Protein AF-A0A7S4MAX5-F1 (afdb_monomer)

Foldseek 3Di:
DDDDDPDPDDDDDDDPVNLVVQLVVLVVQLVCCQPPNPNVRFHDCVPRVQNQQPPGDPVPFAEAEAEQDAFEFPDDPQFAFDACADPPDPDRGHFAEPAEAAQAEDEAAEYAYEKFKAFDQAPDFQDGFAWLVQFGLGFCDAGPPPRHTAFWNHPPDLQQTWGPDGSVNVNRLVRVVCVVVVVDDPSTVSGRDDPLNNCRNVVRGGNVVSLCVRPVPFLRIAMQADRNGGHAQAYEHAHNGRYEQYEAEAYEYYNAEHAYAAIDCSRPPPLPPTGHYHPNHPDRGHNHLEYEHHAYHNYEQYEHENYEYEAYERAHQYAFYHYHYDDNYDNHDYYNYYYYNTDYHHDDPD

pLDDT: mean 89.1, std 14.07, range [33.91, 98.81]

Organism: NCBI:txid265563

Radius of gyration: 22.68 Å; Cα contacts (8 Å, |Δi|>4): 874; chains: 1; bounding box: 72×44×64 Å

Structure (mmCIF, N/CA/C/O backbone):
data_AF-A0A7S4MAX5-F1
#
_entry.id   AF-A0A7S4MAX5-F1
#
loop_
_atom_site.group_PDB
_atom_site.id
_atom_site.type_symbol
_atom_site.label_atom_id
_atom_site.label_alt_id
_atom_site.label_comp_id
_atom_site.label_asym_id
_atom_site.label_entity_id
_atom_site.label_seq_id
_atom_site.pdbx_PDB_ins_code
_atom_site.Cartn_x
_atom_site.Cartn_y
_atom_site.Cartn_z
_atom_site.occupancy
_atom_site.B_iso_or_equiv
_atom_site.auth_seq_id
_atom_site.auth_comp_id
_atom_site.auth_asym_id
_atom_site.auth_atom_id
_atom_site.pdbx_PDB_model_num
ATOM 1 N N . GLY A 1 1 ? -46.419 13.701 36.287 1.00 45.84 1 GLY A N 1
ATOM 2 C CA . GLY A 1 1 ? -45.573 13.932 35.100 1.00 45.84 1 GLY A CA 1
ATOM 3 C C . GLY A 1 1 ? -45.330 12.601 34.421 1.00 45.84 1 GLY A C 1
ATOM 4 O O . GLY A 1 1 ? -45.330 11.605 35.138 1.00 45.84 1 GLY A O 1
ATOM 5 N N . PRO A 1 2 ? -45.201 12.548 33.088 1.00 40.53 2 PRO A N 1
ATOM 6 C CA . PRO A 1 2 ? -44.886 11.300 32.403 1.00 40.53 2 PRO A CA 1
ATOM 7 C C . PRO A 1 2 ? -43.495 10.819 32.840 1.00 40.53 2 PRO A C 1
ATOM 9 O O . PRO A 1 2 ? -42.578 11.631 32.962 1.00 40.53 2 PRO A O 1
ATOM 12 N N . SER A 1 3 ? -43.364 9.520 33.124 1.00 35.72 3 SER A N 1
ATOM 13 C CA . SER A 1 3 ? -42.072 8.886 33.420 1.00 35.72 3 SER A CA 1
ATOM 14 C C . SER A 1 3 ? -41.089 9.118 32.267 1.00 35.72 3 SER A C 1
ATOM 16 O O . SER A 1 3 ? -41.500 9.017 31.107 1.00 35.72 3 SER A O 1
ATOM 18 N N . PRO A 1 4 ? -39.801 9.379 32.547 1.00 45.19 4 PRO A N 1
ATOM 19 C CA . PRO A 1 4 ? -38.781 9.391 31.513 1.00 45.19 4 PRO A CA 1
ATOM 20 C C . PRO A 1 4 ? -38.660 7.984 30.916 1.00 45.19 4 PRO A C 1
ATOM 22 O O . PRO A 1 4 ? -38.665 6.983 31.636 1.00 45.19 4 PRO A O 1
ATOM 25 N N . ALA A 1 5 ? -38.591 7.918 29.587 1.00 39.91 5 ALA A N 1
ATOM 26 C CA . ALA A 1 5 ? -38.297 6.689 28.869 1.00 39.91 5 ALA A CA 1
ATOM 27 C C . ALA A 1 5 ? -36.931 6.137 29.326 1.00 39.91 5 ALA A C 1
ATOM 29 O O . ALA A 1 5 ? -36.010 6.930 29.553 1.00 39.91 5 ALA A O 1
ATOM 30 N N . PRO A 1 6 ? -36.777 4.810 29.478 1.00 40.44 6 PRO A N 1
ATOM 31 C CA . PRO A 1 6 ? -35.494 4.226 29.833 1.00 40.44 6 PRO A CA 1
ATOM 32 C C . PRO A 1 6 ? -34.479 4.547 28.734 1.00 40.44 6 PRO A C 1
ATOM 34 O O . PRO A 1 6 ? -34.753 4.354 27.549 1.00 40.44 6 PRO A O 1
ATOM 37 N N . ALA A 1 7 ? -33.316 5.057 29.143 1.00 44.22 7 ALA A N 1
ATOM 38 C CA . ALA A 1 7 ? -32.161 5.199 28.271 1.00 44.22 7 ALA A CA 1
ATOM 39 C C . ALA A 1 7 ? -31.900 3.840 27.608 1.00 44.22 7 ALA A C 1
ATOM 41 O O . ALA A 1 7 ? -31.750 2.835 28.305 1.00 44.22 7 ALA A O 1
ATOM 42 N N . GLY A 1 8 ? -31.928 3.804 26.273 1.00 36.78 8 GLY A N 1
ATOM 43 C CA . GLY A 1 8 ? -31.668 2.590 25.509 1.00 36.78 8 GLY A CA 1
ATOM 44 C C . GLY A 1 8 ? -30.336 1.995 25.946 1.00 36.78 8 GLY A C 1
ATOM 45 O O . GLY A 1 8 ? -29.307 2.663 25.861 1.00 36.78 8 GLY A O 1
ATOM 46 N N . GLY A 1 9 ? -30.373 0.769 26.469 1.00 36.56 9 GLY A N 1
ATOM 47 C CA . GLY A 1 9 ? -29.168 0.025 26.801 1.00 36.56 9 GLY A CA 1
ATOM 48 C C . GLY A 1 9 ? -28.345 -0.136 25.531 1.00 36.56 9 GLY A C 1
ATOM 49 O O . GLY A 1 9 ? -28.847 -0.667 24.540 1.00 36.56 9 GLY A O 1
ATOM 50 N N . GLY A 1 10 ? -27.113 0.372 25.549 1.00 54.56 10 GLY A N 1
ATOM 51 C CA . GLY A 1 10 ? -26.156 0.103 24.483 1.00 54.56 10 GLY A CA 1
ATOM 52 C C . GLY A 1 10 ? -25.960 -1.407 24.292 1.00 54.56 10 GLY A C 1
ATOM 53 O O . GLY A 1 10 ? -26.329 -2.192 25.174 1.00 54.56 10 GLY A O 1
ATOM 54 N N . PRO A 1 11 ? -25.404 -1.833 23.147 1.00 63.47 11 PRO A N 1
ATOM 55 C CA . PRO A 1 11 ? -25.081 -3.237 22.924 1.00 63.47 11 PRO A CA 1
ATOM 56 C C . PRO A 1 11 ? -24.231 -3.782 24.080 1.00 63.47 11 PRO A C 1
ATOM 58 O O . PRO A 1 11 ? -23.411 -3.066 24.659 1.00 63.47 11 PRO A O 1
ATOM 61 N N . ALA A 1 12 ? -24.465 -5.046 24.441 1.00 73.25 12 ALA A N 1
ATOM 62 C CA . ALA A 1 12 ? -23.696 -5.704 25.488 1.00 73.25 12 ALA A CA 1
ATOM 63 C C . ALA A 1 12 ? -22.195 -5.711 25.126 1.00 73.25 12 ALA A C 1
ATOM 65 O O . ALA A 1 12 ? -21.865 -5.855 23.946 1.00 73.25 12 ALA A O 1
ATOM 66 N N . PRO A 1 13 ? -21.283 -5.568 26.108 1.00 82.38 13 PRO A N 1
ATOM 67 C CA . PRO A 1 13 ? -19.849 -5.665 25.852 1.00 82.38 13 PRO A CA 1
ATOM 68 C C . PRO A 1 13 ? -19.488 -7.023 25.237 1.00 82.38 13 PRO A C 1
ATOM 70 O O . PRO A 1 13 ? -19.951 -8.053 25.725 1.00 82.38 13 PRO A O 1
ATOM 73 N N . LEU A 1 14 ? -18.638 -7.022 24.206 1.00 89.25 14 LEU A N 1
ATOM 74 C CA . LEU A 1 14 ? -18.131 -8.248 23.583 1.00 89.25 14 LEU A CA 1
ATOM 75 C C . LEU A 1 14 ? -17.134 -8.955 24.508 1.00 89.25 14 LEU A C 1
ATOM 77 O O . LEU A 1 14 ? -16.245 -8.324 25.090 1.00 89.25 14 LEU A O 1
ATOM 81 N N . THR A 1 15 ? -17.248 -10.274 24.615 1.00 93.62 15 THR A N 1
ATOM 82 C CA . THR A 1 15 ? -16.251 -11.125 25.268 1.00 93.62 15 THR A CA 1
ATOM 83 C C . THR A 1 15 ? -15.132 -11.508 24.291 1.00 93.62 15 THR A C 1
ATOM 85 O O . THR A 1 15 ? -15.315 -11.438 23.074 1.00 93.62 15 THR A O 1
ATOM 88 N N . PRO A 1 16 ? -13.965 -11.972 24.781 1.00 94.44 16 PRO A N 1
ATOM 89 C CA . PRO A 1 16 ? -12.924 -12.516 23.908 1.00 94.44 16 PRO A CA 1
ATOM 90 C C . PRO A 1 16 ? -13.404 -13.672 23.017 1.00 94.44 16 PRO A C 1
ATOM 92 O O . PRO A 1 16 ? -12.927 -13.805 21.894 1.00 94.44 16 PRO A O 1
ATOM 95 N N . ALA A 1 17 ? -14.344 -14.489 23.510 1.00 96.19 17 ALA A N 1
ATOM 96 C CA . ALA A 1 17 ? -14.942 -15.574 22.737 1.00 96.19 17 ALA A CA 1
ATOM 97 C C . ALA A 1 17 ? -15.797 -15.025 21.587 1.00 96.19 17 ALA A C 1
ATOM 99 O O . ALA A 1 17 ? -15.602 -15.448 20.455 1.00 96.19 17 ALA A O 1
ATOM 100 N N . ASP A 1 18 ? -16.634 -14.013 21.849 1.00 95.62 18 ASP A N 1
ATOM 101 C CA . ASP A 1 18 ? -17.456 -13.380 20.808 1.00 95.62 18 ASP A CA 1
ATOM 102 C C . ASP A 1 18 ? -16.588 -12.813 19.673 1.00 95.62 18 ASP A C 1
ATOM 104 O O . ASP A 1 18 ? -16.884 -13.009 18.497 1.00 95.62 18 ASP A O 1
ATOM 108 N N . VAL A 1 19 ? -15.479 -12.146 20.021 1.00 96.25 19 VAL A N 1
ATOM 109 C CA . VAL A 1 19 ? -14.540 -11.575 19.039 1.00 96.25 19 VAL A CA 1
ATOM 110 C C . VAL A 1 19 ? -13.855 -12.664 18.208 1.00 96.25 19 VAL A C 1
ATOM 112 O O . VAL A 1 19 ? -13.714 -12.514 16.993 1.00 96.25 19 VAL A O 1
ATOM 115 N N . LEU A 1 20 ? -13.413 -13.751 18.848 1.00 95.81 20 LEU A N 1
ATOM 116 C CA . LEU A 1 20 ? -12.757 -14.863 18.160 1.00 95.81 20 LEU A CA 1
ATOM 117 C C . LEU A 1 20 ? -13.722 -15.603 17.232 1.00 95.81 20 LEU A C 1
ATOM 119 O O . LEU A 1 20 ? -13.351 -15.907 16.095 1.00 95.81 20 LEU A O 1
ATOM 123 N N . ASP A 1 21 ? -14.929 -15.890 17.709 1.00 96.88 21 ASP A N 1
ATOM 124 C CA . ASP A 1 21 ? -15.948 -16.614 16.956 1.00 96.88 21 ASP A CA 1
ATOM 125 C C . ASP A 1 21 ? -16.387 -15.797 15.737 1.00 96.88 21 ASP A C 1
ATOM 127 O O . ASP A 1 21 ? -16.382 -16.321 14.622 1.00 96.88 21 ASP A O 1
ATOM 131 N N . GLU A 1 22 ? -16.652 -14.497 15.910 1.00 95.62 22 GLU A N 1
ATOM 132 C CA . GLU A 1 22 ? -17.064 -13.629 14.804 1.00 95.62 22 GLU A CA 1
ATOM 133 C C . GLU A 1 22 ? -15.958 -13.472 13.748 1.00 95.62 22 GLU A C 1
ATOM 135 O O . GLU A 1 22 ? -16.234 -13.544 12.549 1.00 95.62 22 GLU A O 1
ATOM 140 N N . LEU A 1 23 ? -14.692 -13.305 14.155 1.00 95.69 23 LEU A N 1
ATOM 141 C CA . LEU A 1 23 ? -13.575 -13.245 13.206 1.00 95.69 23 LEU A CA 1
ATOM 142 C C . LEU A 1 23 ? -13.372 -14.584 12.480 1.00 95.69 23 LEU A C 1
ATOM 144 O O . LEU A 1 23 ? -13.123 -14.602 11.273 1.00 95.69 23 LEU A O 1
ATOM 148 N N . SER A 1 24 ? -13.472 -15.702 13.200 1.00 96.62 24 SER A N 1
ATOM 149 C CA . SER A 1 24 ? -13.289 -17.041 12.629 1.00 96.62 24 SER A CA 1
ATOM 150 C C . SER A 1 24 ? -14.380 -17.373 11.616 1.00 96.62 24 SER A C 1
ATOM 152 O O . SER A 1 24 ? -14.081 -17.910 10.548 1.00 96.62 24 SER A O 1
ATOM 154 N N . GLU A 1 25 ? -15.631 -17.025 11.923 1.00 96.50 25 GLU A N 1
ATOM 155 C CA . GLU A 1 25 ? -16.758 -17.154 11.001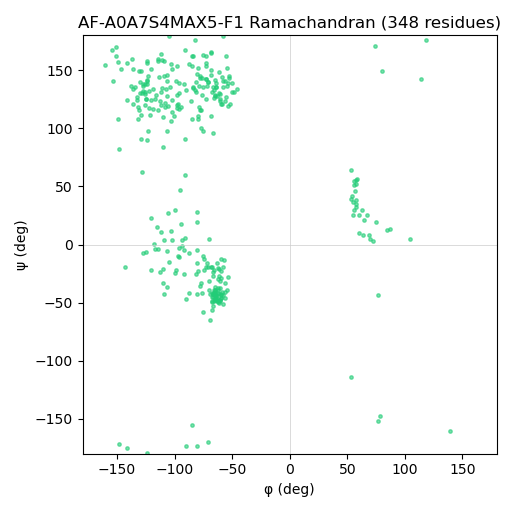 1.00 96.50 25 GLU A CA 1
ATOM 156 C C . GLU A 1 25 ? -16.536 -16.299 9.749 1.00 96.50 25 GLU A C 1
ATOM 158 O O . GLU A 1 25 ? -16.565 -16.831 8.642 1.00 96.50 25 GLU A O 1
ATOM 163 N N . LEU A 1 26 ? -16.186 -15.019 9.913 1.00 95.25 26 LEU A N 1
ATOM 164 C CA . LEU A 1 26 ? -15.934 -14.095 8.803 1.00 95.25 26 LEU A CA 1
ATOM 165 C C . LEU A 1 26 ? -14.858 -14.611 7.830 1.00 95.25 26 LEU A C 1
ATOM 167 O O . LEU A 1 26 ? -15.034 -14.561 6.610 1.00 95.25 26 LEU A O 1
ATOM 171 N N . LEU A 1 27 ? -13.738 -15.105 8.366 1.00 95.75 27 LEU A N 1
ATOM 172 C CA . LEU A 1 27 ? -12.635 -15.649 7.570 1.00 95.75 27 LEU A CA 1
ATOM 173 C C . LEU A 1 27 ? -13.029 -16.948 6.865 1.00 95.75 27 LEU A C 1
ATOM 175 O O . LEU A 1 27 ? -12.678 -17.147 5.700 1.00 95.75 27 LEU A O 1
ATOM 179 N N . ARG A 1 28 ? -13.757 -17.830 7.556 1.00 96.81 28 ARG A N 1
ATOM 180 C CA . ARG A 1 28 ? -14.242 -19.089 6.985 1.00 96.81 28 ARG A CA 1
ATOM 181 C C . ARG A 1 28 ? -15.225 -18.831 5.849 1.00 96.81 28 ARG A C 1
ATOM 183 O O . ARG A 1 28 ? -15.108 -19.471 4.810 1.00 96.81 28 ARG A O 1
ATOM 190 N N . ASP A 1 29 ? -16.159 -17.911 6.033 1.00 96.19 29 ASP A N 1
ATOM 191 C CA . ASP A 1 29 ? -17.188 -17.585 5.049 1.00 96.19 29 ASP A CA 1
ATOM 192 C C . ASP A 1 29 ? -16.560 -17.010 3.768 1.00 96.19 29 ASP A C 1
ATOM 194 O O . ASP A 1 29 ? -16.836 -17.493 2.668 1.00 96.19 29 ASP A O 1
ATOM 198 N N . ALA A 1 30 ? -15.611 -16.073 3.907 1.00 95.06 30 ALA A N 1
ATOM 199 C CA . ALA A 1 30 ? -14.828 -15.571 2.776 1.00 95.06 30 ALA A CA 1
ATOM 200 C C . ALA A 1 30 ? -14.042 -16.693 2.073 1.00 95.06 30 ALA A C 1
ATOM 202 O O . ALA A 1 30 ? -14.051 -16.788 0.846 1.00 95.06 30 ALA A O 1
ATOM 203 N N . TYR A 1 31 ? -13.373 -17.559 2.842 1.00 95.38 31 TYR A N 1
ATOM 204 C CA . TYR A 1 31 ? -12.592 -18.679 2.312 1.00 95.38 31 TYR A CA 1
ATOM 205 C C . TYR A 1 31 ? -13.454 -19.662 1.513 1.00 95.38 31 TYR A C 1
ATOM 207 O O . TYR A 1 31 ? -13.081 -20.051 0.404 1.00 95.38 31 TYR A O 1
ATOM 215 N N . VAL A 1 32 ? -14.599 -20.062 2.072 1.00 95.56 32 VAL A N 1
ATOM 216 C CA . VAL A 1 32 ? -15.510 -21.022 1.444 1.00 95.56 32 VAL A CA 1
ATOM 217 C C . V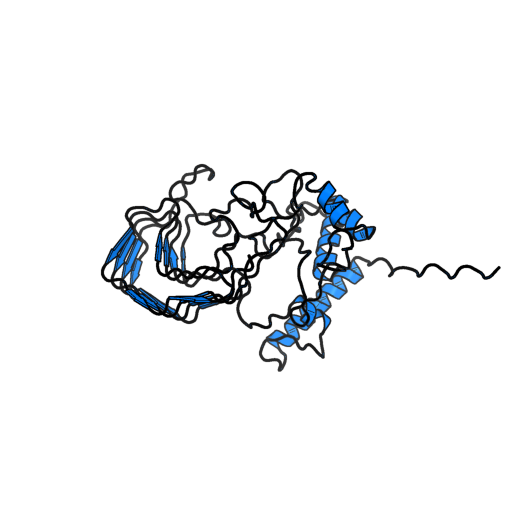AL A 1 32 ? -16.048 -20.459 0.139 1.00 95.56 32 VAL A C 1
ATOM 219 O O . VAL A 1 32 ? -15.998 -21.167 -0.862 1.00 95.56 32 VAL A O 1
ATOM 222 N N . ASP A 1 33 ? -16.488 -19.203 0.109 1.00 95.75 33 ASP A N 1
ATOM 223 C CA . ASP A 1 33 ? -16.997 -18.617 -1.130 1.00 95.75 33 ASP A CA 1
ATOM 224 C C . ASP A 1 33 ? -15.903 -18.509 -2.194 1.00 95.75 33 ASP A C 1
ATOM 226 O O . ASP A 1 33 ? -16.098 -18.959 -3.320 1.00 95.75 33 ASP A O 1
ATOM 230 N N . ILE A 1 34 ? -14.727 -17.985 -1.837 1.00 93.50 34 ILE A N 1
ATOM 231 C CA . ILE A 1 34 ? -13.649 -17.742 -2.803 1.00 93.50 34 ILE A CA 1
ATOM 232 C C . ILE A 1 34 ? -13.095 -19.053 -3.384 1.00 93.50 34 ILE A C 1
ATOM 234 O O . ILE A 1 34 ? -12.831 -19.120 -4.585 1.00 93.50 34 ILE A O 1
ATOM 238 N N . LEU A 1 35 ? -12.879 -20.089 -2.565 1.00 93.06 35 LEU A N 1
ATOM 239 C CA . LEU A 1 35 ? -12.196 -21.315 -3.011 1.00 93.06 35 LEU A CA 1
ATOM 240 C C . LEU A 1 35 ? -13.123 -22.482 -3.348 1.00 93.06 35 LEU A C 1
ATOM 242 O O . LEU A 1 35 ? -12.720 -23.385 -4.085 1.00 93.06 35 LEU A O 1
ATOM 246 N N . HIS A 1 36 ? -14.323 -22.510 -2.777 1.00 88.19 36 HIS A N 1
ATOM 247 C CA . HIS A 1 36 ? -15.235 -23.651 -2.873 1.00 88.19 36 HIS A CA 1
ATOM 248 C C . HIS A 1 36 ? -16.639 -23.270 -3.349 1.00 88.19 36 HIS A C 1
ATOM 250 O O . HIS A 1 36 ? -17.447 -24.164 -3.599 1.00 88.19 36 HIS A O 1
ATOM 256 N N . GLY A 1 37 ? -16.937 -21.977 -3.473 1.00 80.56 37 GLY A N 1
ATOM 257 C CA . GLY A 1 37 ? -18.216 -21.481 -3.950 1.00 80.56 37 GLY A CA 1
ATOM 258 C C . GLY A 1 37 ? -18.309 -21.430 -5.473 1.00 80.56 37 GLY A C 1
ATOM 259 O O . GLY A 1 37 ? -17.313 -21.388 -6.194 1.00 80.56 37 GLY A O 1
ATOM 260 N N . ASP A 1 38 ? -19.544 -21.338 -5.964 1.00 83.62 38 ASP A N 1
ATOM 261 C CA . ASP A 1 38 ? -19.861 -21.101 -7.381 1.00 83.62 38 ASP A CA 1
ATOM 262 C C . ASP A 1 38 ? -19.755 -19.608 -7.768 1.00 83.62 38 ASP A C 1
ATOM 264 O O . ASP A 1 38 ? -20.335 -19.148 -8.751 1.00 83.62 38 ASP A O 1
ATOM 268 N N . THR A 1 39 ? -19.038 -18.815 -6.973 1.00 87.31 39 THR A N 1
ATOM 269 C CA . THR A 1 39 ? -18.925 -17.353 -7.090 1.00 87.31 39 THR A CA 1
ATOM 270 C C . THR A 1 39 ? -17.759 -16.911 -7.973 1.00 87.31 39 THR A C 1
ATOM 272 O O . THR A 1 39 ? -17.490 -15.717 -8.063 1.00 87.31 39 THR A O 1
ATOM 275 N N . ASN A 1 40 ? -17.053 -17.842 -8.628 1.00 88.06 40 ASN A N 1
ATOM 276 C CA . ASN A 1 40 ? -15.878 -17.568 -9.466 1.00 88.06 40 ASN A CA 1
ATOM 277 C C . ASN A 1 40 ? -14.770 -16.777 -8.741 1.00 88.06 40 ASN A C 1
ATOM 279 O O . ASN A 1 40 ? -14.172 -15.872 -9.322 1.00 88.06 40 ASN A O 1
ATOM 283 N N . GLY A 1 41 ? -14.489 -17.115 -7.480 1.00 90.88 41 GLY A N 1
ATOM 284 C CA . GLY A 1 41 ? -13.419 -16.471 -6.710 1.00 90.88 41 GLY A CA 1
ATOM 285 C C . GLY A 1 41 ? -13.832 -15.195 -5.973 1.00 90.88 41 GLY A C 1
ATOM 286 O O . GLY A 1 41 ? -12.962 -14.470 -5.498 1.00 90.88 41 GLY A O 1
ATOM 287 N N . TYR A 1 42 ? -15.133 -14.921 -5.861 1.00 94.31 42 TYR A N 1
ATOM 288 C CA . TYR A 1 42 ? -15.676 -13.786 -5.110 1.00 94.31 42 TYR A CA 1
ATOM 289 C C . TYR A 1 42 ? -16.440 -14.244 -3.861 1.00 94.31 42 TYR A C 1
ATOM 291 O O . TYR A 1 42 ? -16.807 -15.404 -3.729 1.00 94.31 42 TYR A O 1
ATOM 299 N N . ILE A 1 43 ? -16.699 -13.325 -2.936 1.00 95.12 43 ILE A N 1
ATOM 300 C CA . ILE A 1 43 ? -17.558 -13.580 -1.769 1.00 95.12 43 ILE A CA 1
ATOM 301 C C . ILE A 1 43 ? -19.028 -13.428 -2.191 1.00 95.12 43 ILE A C 1
ATOM 303 O O . ILE A 1 43 ? -19.336 -12.523 -2.968 1.00 95.12 43 ILE A O 1
ATOM 307 N N . ASP A 1 44 ? -19.928 -14.287 -1.710 1.00 94.56 44 ASP A N 1
ATOM 308 C CA . ASP A 1 44 ? -21.366 -14.228 -2.000 1.00 94.56 44 ASP A CA 1
ATOM 309 C C . ASP A 1 44 ? -22.032 -13.153 -1.112 1.00 94.56 44 ASP A C 1
ATOM 311 O O . ASP A 1 44 ? -22.163 -13.351 0.101 1.00 94.56 44 ASP A O 1
ATOM 315 N N . PRO A 1 45 ? -22.497 -12.017 -1.674 1.00 93.38 45 PRO A N 1
ATOM 316 C CA . PRO A 1 45 ? -23.088 -10.936 -0.881 1.00 93.38 45 PRO A CA 1
ATOM 317 C C . PRO A 1 45 ? -24.422 -11.320 -0.234 1.00 93.38 45 PRO A C 1
ATOM 319 O O . PRO A 1 45 ? -24.855 -10.664 0.711 1.00 93.38 45 PRO A O 1
ATOM 322 N N . THR A 1 46 ? -25.097 -12.358 -0.738 1.00 94.00 46 THR A N 1
ATOM 323 C CA . THR A 1 46 ? -26.396 -12.799 -0.215 1.00 94.00 46 THR A CA 1
ATOM 324 C C . THR A 1 46 ? -26.213 -13.789 0.927 1.00 94.00 46 THR A C 1
ATOM 326 O O . THR A 1 46 ? -26.924 -13.704 1.927 1.00 94.00 46 THR A O 1
ATOM 329 N N . LYS A 1 47 ? -25.268 -14.727 0.791 1.00 95.38 47 LYS A N 1
ATOM 330 C CA . LYS A 1 47 ? -25.001 -15.738 1.827 1.00 95.38 47 LYS A CA 1
ATOM 331 C C . LYS A 1 47 ? -24.140 -15.196 2.958 1.00 95.38 47 LYS A C 1
ATOM 333 O O . LYS A 1 47 ? -24.456 -15.449 4.117 1.00 95.38 47 LYS A O 1
ATOM 338 N N . HIS A 1 48 ? -23.101 -14.427 2.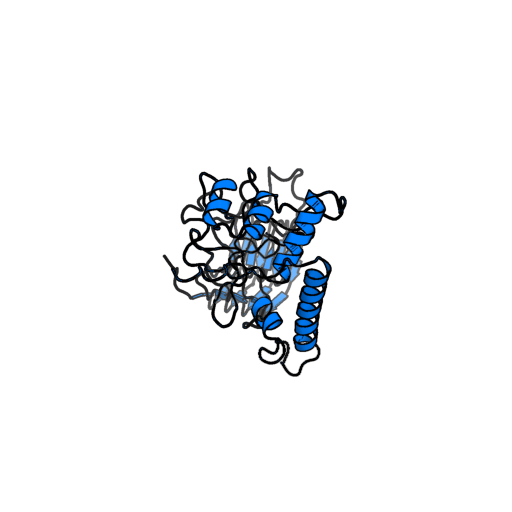636 1.00 95.00 48 HIS A N 1
ATOM 339 C CA . HIS A 1 48 ? -22.122 -13.945 3.610 1.00 95.00 48 HIS A CA 1
ATOM 340 C C . HIS A 1 48 ? -21.928 -12.418 3.522 1.00 95.00 48 HIS A C 1
ATOM 342 O O . HIS A 1 48 ? -20.819 -11.933 3.277 1.00 95.00 48 HIS A O 1
ATOM 348 N N . PRO A 1 49 ? -22.983 -11.613 3.776 1.00 92.31 49 PRO A N 1
ATOM 349 C CA . PRO A 1 49 ? -22.940 -10.154 3.622 1.00 92.31 49 PRO A CA 1
ATOM 350 C C . PRO A 1 49 ? -21.892 -9.469 4.513 1.00 92.31 49 PRO A C 1
ATOM 352 O O . PRO A 1 49 ? -21.319 -8.454 4.124 1.00 92.31 49 PRO A O 1
ATOM 355 N N . LYS A 1 50 ? -21.604 -10.020 5.702 1.00 91.12 50 LYS A N 1
ATOM 356 C CA . LYS A 1 50 ? -20.562 -9.486 6.596 1.00 91.12 50 LYS A CA 1
ATOM 357 C C . LYS A 1 50 ? -19.162 -9.660 6.004 1.00 91.12 50 LYS A C 1
ATOM 359 O O . LYS A 1 50 ? -18.404 -8.696 5.954 1.00 91.12 50 LYS A O 1
ATOM 364 N N . ALA A 1 51 ? -18.833 -10.873 5.550 1.00 93.81 51 ALA A N 1
ATOM 365 C CA . ALA A 1 51 ? -17.548 -11.171 4.918 1.00 93.81 51 ALA A CA 1
ATOM 366 C C . ALA A 1 51 ? -17.381 -10.357 3.634 1.00 93.81 51 ALA A C 1
ATOM 368 O O . ALA A 1 51 ? -16.327 -9.765 3.406 1.00 93.81 51 ALA A O 1
ATOM 369 N N . TYR A 1 52 ? -18.458 -10.247 2.853 1.00 93.12 52 TYR A N 1
ATOM 370 C CA . TYR A 1 52 ? -18.501 -9.422 1.657 1.00 93.12 52 TYR A CA 1
ATOM 371 C C . TYR A 1 52 ? -18.186 -7.954 1.971 1.00 93.12 52 TYR A C 1
ATOM 373 O O . TYR A 1 52 ? -17.276 -7.382 1.381 1.00 93.12 52 TYR A O 1
ATOM 381 N N . GLY A 1 53 ? -18.858 -7.353 2.956 1.00 90.69 53 GLY A N 1
ATOM 382 C CA . GLY A 1 53 ? -18.661 -5.941 3.301 1.00 90.69 53 GLY A CA 1
ATOM 383 C C . GLY A 1 53 ? -17.253 -5.579 3.793 1.00 90.69 53 GLY A C 1
ATOM 384 O O . GLY A 1 53 ? -16.918 -4.400 3.818 1.00 90.69 53 GLY A O 1
ATOM 385 N N . ILE A 1 54 ? -16.432 -6.560 4.186 1.00 89.25 54 ILE A N 1
ATOM 386 C CA . ILE A 1 54 ? -15.084 -6.326 4.732 1.00 89.25 54 ILE A CA 1
ATOM 387 C C . ILE A 1 54 ? -13.985 -6.757 3.757 1.00 89.25 54 ILE A C 1
ATOM 389 O O . ILE A 1 54 ? -12.989 -6.052 3.625 1.00 89.25 54 ILE A O 1
ATOM 393 N N . TYR A 1 55 ? -14.143 -7.907 3.100 1.00 91.06 55 TYR A N 1
ATOM 394 C CA . TYR A 1 55 ? -13.083 -8.543 2.310 1.00 91.06 55 TYR A CA 1
ATOM 395 C C . TYR A 1 55 ? -13.378 -8.609 0.811 1.00 91.06 55 TYR A C 1
ATOM 397 O O . TYR A 1 55 ? -12.538 -9.098 0.053 1.00 91.06 55 TYR A O 1
ATOM 405 N N . HIS A 1 56 ? -14.556 -8.174 0.354 1.00 92.19 56 HIS A N 1
ATOM 406 C CA . HIS A 1 56 ? -14.862 -8.244 -1.067 1.00 92.19 56 HIS A CA 1
ATOM 407 C C . HIS A 1 56 ? -13.951 -7.309 -1.864 1.00 92.19 56 HIS A C 1
ATOM 409 O O . HIS A 1 56 ? -13.887 -6.105 -1.629 1.00 92.19 56 HIS A O 1
ATOM 415 N N . ASN A 1 57 ? -13.281 -7.880 -2.858 1.00 90.81 57 ASN A N 1
ATOM 416 C CA . ASN A 1 57 ? -12.468 -7.147 -3.807 1.00 90.81 57 ASN A CA 1
ATOM 417 C C . ASN A 1 57 ? -13.199 -7.098 -5.158 1.00 90.81 57 ASN A C 1
ATOM 419 O O . ASN A 1 57 ? -13.090 -8.050 -5.938 1.00 90.81 57 ASN A O 1
ATOM 423 N N . PRO A 1 58 ? -13.914 -6.001 -5.473 1.00 88.69 58 PRO A N 1
ATOM 424 C CA . PRO A 1 58 ? -14.730 -5.916 -6.685 1.00 88.69 58 PRO A CA 1
ATOM 425 C C . PRO A 1 58 ? -13.892 -5.937 -7.967 1.00 88.69 58 PRO A C 1
ATOM 427 O O . PRO A 1 58 ? -14.386 -6.285 -9.037 1.00 88.69 58 PRO A O 1
ATOM 430 N N . SER A 1 59 ? -12.610 -5.584 -7.875 1.00 89.19 59 SER A N 1
ATOM 431 C CA . SER A 1 59 ? -11.725 -5.520 -9.033 1.00 89.19 59 SER A CA 1
ATOM 432 C C . SER A 1 59 ? -11.195 -6.884 -9.481 1.00 89.19 59 SER A C 1
ATOM 434 O O . SER A 1 59 ? -10.774 -7.029 -10.629 1.00 89.19 59 SER A O 1
ATOM 436 N N . GLY A 1 60 ? -11.174 -7.874 -8.580 1.00 89.25 60 GLY A N 1
ATOM 437 C CA . GLY A 1 60 ? -10.556 -9.181 -8.819 1.00 89.25 60 GLY A CA 1
ATOM 438 C C . GLY A 1 60 ? -9.038 -9.147 -9.056 1.00 89.25 60 GLY A C 1
ATOM 439 O O . GLY A 1 60 ? -8.464 -10.169 -9.429 1.00 89.25 60 GLY A O 1
ATOM 440 N N . VAL A 1 61 ? -8.370 -8.002 -8.866 1.00 91.25 61 VAL A N 1
ATOM 441 C CA . VAL A 1 61 ? -6.906 -7.867 -8.973 1.00 91.25 61 VAL A CA 1
ATOM 442 C C . VAL A 1 61 ? -6.287 -7.605 -7.606 1.00 91.25 61 VAL A C 1
ATOM 444 O O . VAL A 1 61 ? -6.968 -7.148 -6.696 1.00 91.25 61 VAL A O 1
ATOM 447 N N . GLY A 1 62 ? -4.992 -7.884 -7.446 1.00 88.56 62 GLY A N 1
ATOM 448 C CA . GLY A 1 62 ? -4.303 -7.676 -6.171 1.00 88.56 62 GLY A CA 1
ATOM 449 C C . GLY A 1 62 ? -4.444 -6.241 -5.648 1.00 88.56 62 GLY A C 1
ATOM 450 O O . GLY A 1 62 ? -4.309 -5.280 -6.411 1.00 88.56 62 GLY A O 1
ATOM 451 N N . GLU A 1 63 ? -4.705 -6.121 -4.346 1.00 86.62 63 GLU A N 1
ATOM 452 C CA . GLU A 1 63 ? -4.743 -4.855 -3.620 1.00 86.62 63 GLU A CA 1
ATOM 453 C C . GLU A 1 63 ? -3.380 -4.621 -2.953 1.00 86.62 63 GLU A C 1
ATOM 455 O O . GLU A 1 63 ? -2.928 -5.421 -2.133 1.00 86.62 63 GLU A O 1
ATOM 460 N N . GLY A 1 64 ? -2.691 -3.555 -3.363 1.00 88.62 64 GLY A N 1
ATOM 461 C CA . GLY A 1 64 ? -1.336 -3.224 -2.913 1.00 88.62 64 GLY A CA 1
ATOM 462 C C . GLY A 1 64 ? -0.295 -3.207 -4.034 1.00 88.62 64 GLY A C 1
ATOM 463 O O . GLY A 1 64 ? -0.584 -3.493 -5.195 1.00 88.62 64 GLY A O 1
ATOM 464 N N . ASN A 1 65 ? 0.933 -2.829 -3.678 1.00 93.19 65 ASN A N 1
ATOM 465 C CA . ASN A 1 65 ? 2.061 -2.763 -4.605 1.00 93.19 65 ASN A CA 1
ATOM 466 C C . ASN A 1 65 ? 2.224 -4.055 -5.424 1.00 93.19 65 ASN A C 1
ATOM 468 O O . ASN A 1 65 ? 2.306 -5.142 -4.854 1.00 93.19 65 ASN A O 1
ATOM 472 N N . ALA A 1 66 ? 2.375 -3.932 -6.744 1.00 96.00 66 ALA A N 1
ATOM 473 C CA . ALA A 1 66 ? 2.530 -5.086 -7.628 1.00 96.00 66 ALA A CA 1
ATOM 474 C C . ALA A 1 66 ? 3.747 -4.943 -8.538 1.00 96.00 66 ALA A C 1
ATOM 476 O O . ALA A 1 66 ? 3.924 -3.922 -9.209 1.00 96.00 66 ALA A O 1
ATOM 477 N N . TYR A 1 67 ? 4.575 -5.989 -8.583 1.00 97.06 67 TYR A N 1
ATOM 478 C CA . TYR A 1 67 ? 5.818 -5.996 -9.347 1.00 97.06 67 TYR A CA 1
ATOM 479 C C . TYR A 1 67 ? 5.906 -7.209 -10.270 1.00 97.06 67 TYR A C 1
ATOM 481 O O . TYR A 1 67 ? 5.593 -8.319 -9.851 1.00 97.06 67 TYR A O 1
ATOM 489 N N . GLY A 1 68 ? 6.377 -7.012 -11.505 1.00 97.62 68 GLY A N 1
ATOM 490 C CA . GLY A 1 68 ? 6.691 -8.131 -12.402 1.00 97.62 68 GLY A CA 1
ATOM 491 C C . GLY A 1 68 ? 7.994 -8.812 -11.984 1.00 97.62 68 GLY A C 1
ATOM 492 O O . GLY A 1 68 ? 8.018 -9.986 -11.632 1.00 97.62 68 GLY A O 1
ATOM 493 N N . PHE A 1 69 ? 9.075 -8.034 -11.950 1.00 97.50 69 PHE A N 1
ATOM 494 C CA . PHE A 1 69 ? 10.344 -8.404 -11.327 1.00 97.50 69 PHE A CA 1
ATOM 495 C C . PHE A 1 69 ? 10.753 -7.335 -10.321 1.00 97.50 69 PHE A C 1
ATOM 497 O O . PHE A 1 69 ? 10.788 -6.149 -10.655 1.00 97.50 69 PHE A O 1
ATOM 504 N N . ALA A 1 70 ? 11.113 -7.763 -9.113 1.00 95.62 70 ALA A N 1
ATOM 505 C CA . ALA A 1 70 ? 11.608 -6.891 -8.058 1.00 95.62 70 ALA A CA 1
ATOM 506 C C . ALA A 1 70 ? 13.030 -7.292 -7.658 1.00 95.62 70 ALA A C 1
ATOM 508 O O . ALA A 1 70 ? 13.259 -8.387 -7.149 1.00 95.62 70 ALA A O 1
ATOM 509 N N . LEU A 1 71 ? 13.976 -6.384 -7.882 1.00 95.12 71 LEU A N 1
ATOM 510 C CA . LEU A 1 71 ? 15.300 -6.404 -7.276 1.00 95.12 71 LEU A CA 1
ATOM 511 C C . LEU A 1 71 ? 15.358 -5.379 -6.145 1.00 95.12 71 LEU A C 1
ATOM 513 O O . LEU A 1 71 ? 14.607 -4.397 -6.123 1.00 95.12 71 LEU A O 1
ATOM 517 N N . ASN A 1 72 ? 16.259 -5.629 -5.204 1.00 91.19 72 ASN A N 1
ATOM 518 C CA . ASN A 1 72 ? 16.600 -4.700 -4.141 1.00 91.19 72 ASN A CA 1
ATOM 519 C C . ASN A 1 72 ? 18.057 -4.918 -3.702 1.00 91.19 72 ASN A C 1
ATOM 521 O O . ASN A 1 72 ? 18.687 -5.920 -4.059 1.00 91.19 72 ASN A O 1
ATOM 525 N N . HIS A 1 73 ? 18.579 -4.005 -2.889 1.00 87.81 73 HIS A N 1
ATOM 526 C CA . HIS A 1 73 ? 19.736 -4.295 -2.043 1.00 87.81 73 HIS A CA 1
ATOM 527 C C . HIS A 1 73 ? 19.346 -5.308 -0.944 1.00 87.81 73 HIS A C 1
ATOM 529 O O . HIS A 1 73 ? 18.158 -5.552 -0.707 1.00 87.81 73 HIS A O 1
ATOM 535 N N . ILE A 1 74 ? 20.335 -5.920 -0.284 1.00 84.06 74 ILE A N 1
ATOM 536 C CA . ILE A 1 74 ? 20.093 -6.781 0.886 1.00 84.06 74 ILE A CA 1
ATOM 537 C C . ILE A 1 74 ? 19.336 -5.973 1.943 1.00 84.06 74 ILE A C 1
ATOM 539 O O . ILE A 1 74 ? 19.821 -4.936 2.371 1.00 84.06 74 ILE A O 1
ATOM 543 N N . GLY A 1 75 ? 18.172 -6.462 2.368 1.00 82.69 75 GLY A N 1
ATOM 544 C CA . GLY A 1 75 ? 17.300 -5.761 3.305 1.00 82.69 75 GLY A CA 1
ATOM 545 C C . GLY A 1 75 ? 15.833 -5.893 2.914 1.00 82.69 75 GLY A C 1
ATOM 546 O O . GLY A 1 75 ? 15.445 -6.788 2.159 1.00 82.69 75 GLY A O 1
ATOM 547 N N . VAL A 1 76 ? 14.999 -4.995 3.436 1.00 80.44 76 VAL A N 1
ATOM 548 C CA . VAL A 1 76 ? 13.553 -4.998 3.185 1.00 80.44 76 VAL A CA 1
ATOM 549 C C . VAL A 1 76 ? 13.192 -4.129 1.977 1.00 80.44 76 VAL A C 1
ATOM 551 O O . VAL A 1 76 ? 13.695 -3.022 1.817 1.00 80.44 76 VAL A O 1
ATOM 554 N N . ALA A 1 77 ? 12.273 -4.604 1.133 1.00 83.50 77 ALA A N 1
ATOM 555 C CA . ALA A 1 77 ? 11.787 -3.877 -0.051 1.00 83.50 77 ALA A CA 1
ATOM 556 C C . ALA A 1 77 ? 10.499 -3.066 0.214 1.00 83.50 77 ALA A C 1
ATOM 558 O O . ALA A 1 77 ? 9.777 -2.704 -0.717 1.00 83.50 77 ALA A O 1
ATOM 559 N N . VAL A 1 78 ? 10.198 -2.814 1.491 1.00 84.38 78 VAL A N 1
ATOM 560 C CA . VAL A 1 78 ? 8.918 -2.252 1.948 1.00 84.38 78 VAL A CA 1
ATOM 561 C C . VAL A 1 78 ? 8.952 -0.746 2.205 1.00 84.38 78 VAL A C 1
ATOM 563 O O . VAL A 1 78 ? 7.914 -0.093 2.141 1.00 84.38 78 VAL A O 1
ATOM 566 N N . HIS A 1 79 ? 10.136 -0.177 2.445 1.00 88.06 79 HIS A N 1
ATOM 567 C CA . HIS A 1 79 ? 10.335 1.273 2.566 1.00 88.06 79 HIS A CA 1
ATOM 568 C C . HIS A 1 79 ? 10.183 1.966 1.209 1.00 88.06 79 HIS A C 1
ATOM 570 O O . HIS A 1 79 ? 9.755 1.342 0.245 1.00 88.06 79 HIS A O 1
ATOM 576 N N . GLY A 1 80 ? 10.531 3.246 1.106 1.00 88.19 80 GLY A N 1
ATOM 577 C CA . GLY A 1 80 ? 10.651 3.945 -0.166 1.00 88.19 80 GLY A CA 1
ATOM 578 C C . GLY A 1 80 ? 11.657 3.301 -1.123 1.00 88.19 80 GLY A C 1
ATOM 579 O O . GLY A 1 80 ? 12.298 2.287 -0.846 1.00 88.19 80 GLY A O 1
ATOM 580 N N . PHE A 1 81 ? 11.783 3.903 -2.295 1.00 91.38 81 PHE A N 1
ATOM 581 C CA . PHE A 1 81 ? 12.811 3.531 -3.248 1.00 91.38 81 PHE A CA 1
ATOM 582 C C . PHE A 1 81 ? 14.206 3.865 -2.694 1.00 91.38 81 PHE A C 1
ATOM 584 O O . PHE A 1 81 ? 14.411 4.970 -2.182 1.00 91.38 81 PHE A O 1
ATOM 591 N N . PRO A 1 82 ? 15.172 2.937 -2.786 1.00 90.12 82 PRO A N 1
ATOM 592 C CA . PRO A 1 82 ? 16.463 3.102 -2.137 1.00 90.12 82 PRO A CA 1
ATOM 593 C C . PRO A 1 82 ? 17.371 4.093 -2.857 1.00 90.12 82 PRO A C 1
ATOM 595 O O . PRO A 1 82 ? 17.216 4.387 -4.048 1.00 90.12 82 PRO A O 1
ATOM 598 N N . LYS A 1 83 ? 18.387 4.543 -2.126 1.00 87.88 83 LYS A N 1
ATOM 599 C CA . LYS A 1 83 ? 19.576 5.187 -2.681 1.00 87.88 83 LYS A CA 1
ATOM 600 C C . LYS A 1 83 ? 20.721 4.173 -2.794 1.00 87.88 83 LYS A C 1
ATOM 602 O O . LYS A 1 83 ? 20.776 3.198 -2.052 1.00 87.88 83 LYS A O 1
ATOM 607 N N . SER A 1 84 ? 21.646 4.396 -3.723 1.00 80.19 84 SER A N 1
ATOM 608 C CA . SER A 1 84 ? 22.884 3.628 -3.898 1.00 80.19 84 SER A CA 1
ATOM 609 C C . SER A 1 84 ? 23.830 3.817 -2.712 1.00 80.19 84 SER A C 1
ATOM 611 O O . SER A 1 84 ? 24.627 2.932 -2.399 1.00 80.19 84 SER A O 1
ATOM 613 N N . HIS A 1 85 ? 23.710 4.964 -2.042 1.00 72.56 85 HIS A N 1
ATOM 614 C CA . HIS A 1 85 ? 24.250 5.224 -0.718 1.00 72.56 85 HIS A CA 1
ATOM 615 C C . HIS A 1 85 ? 23.131 5.780 0.156 1.00 72.56 85 HIS A C 1
ATOM 617 O O . HIS A 1 85 ? 22.669 6.901 -0.068 1.00 72.56 85 HIS A O 1
ATOM 623 N N . ASP A 1 86 ? 22.699 4.996 1.137 1.00 63.84 86 ASP A N 1
ATOM 624 C CA . ASP A 1 86 ? 21.760 5.459 2.148 1.00 63.84 86 ASP A CA 1
ATOM 625 C C . ASP A 1 86 ? 22.533 5.757 3.444 1.00 63.84 86 ASP A C 1
ATOM 627 O O . ASP A 1 86 ? 23.140 4.842 3.996 1.00 63.84 86 ASP A O 1
ATOM 631 N N . PRO A 1 87 ? 22.617 7.024 3.891 1.00 53.75 87 PRO A N 1
ATOM 632 C CA . PRO A 1 87 ? 23.268 7.366 5.154 1.00 53.75 87 PRO A CA 1
ATOM 633 C C . PRO A 1 87 ? 22.460 6.927 6.386 1.00 53.75 87 PRO A C 1
ATOM 635 O O . PRO A 1 87 ? 23.027 6.903 7.476 1.00 53.75 87 PRO A O 1
ATOM 638 N N . ASP A 1 88 ? 21.173 6.596 6.219 1.00 56.53 88 ASP A N 1
ATOM 639 C CA . ASP A 1 88 ? 20.274 6.171 7.300 1.00 56.53 88 ASP A CA 1
ATOM 640 C C . ASP A 1 88 ? 20.222 4.637 7.469 1.00 56.53 88 ASP A C 1
ATOM 642 O O . ASP A 1 88 ? 19.529 4.132 8.358 1.00 56.53 88 ASP A O 1
ATOM 646 N N . ASP A 1 89 ? 20.951 3.899 6.625 1.00 60.03 89 ASP A N 1
ATOM 647 C CA . ASP A 1 89 ? 21.160 2.454 6.725 1.00 60.03 89 ASP A CA 1
ATOM 648 C C . ASP A 1 89 ? 22.493 2.203 7.456 1.00 60.03 89 ASP A C 1
ATOM 650 O O . ASP A 1 89 ? 23.518 2.815 7.147 1.00 60.03 89 ASP A O 1
ATOM 654 N N . ASP A 1 90 ? 22.491 1.342 8.477 1.00 52.53 90 ASP A N 1
ATOM 655 C CA . ASP A 1 90 ? 23.613 1.137 9.417 1.00 52.53 90 ASP A CA 1
ATOM 656 C C . ASP A 1 90 ? 24.846 0.439 8.797 1.00 52.53 90 ASP A C 1
ATOM 658 O O . ASP A 1 90 ? 25.861 0.195 9.459 1.00 52.53 90 ASP A O 1
ATOM 662 N N . GLY A 1 91 ? 24.796 0.204 7.488 1.00 57.56 91 GLY A N 1
ATOM 663 C CA . GLY A 1 91 ? 25.901 -0.152 6.619 1.00 57.56 91 GLY A CA 1
ATOM 664 C C . GLY A 1 91 ? 25.641 0.358 5.202 1.00 57.56 91 GLY A C 1
ATOM 665 O O . GLY A 1 91 ? 24.518 0.665 4.823 1.00 57.56 91 GLY A O 1
ATOM 666 N N . SER A 1 92 ? 26.687 0.442 4.372 1.00 58.78 92 SER A N 1
ATOM 667 C CA . SER A 1 92 ? 26.473 0.719 2.946 1.00 58.78 92 SER A CA 1
ATOM 668 C C . SER A 1 92 ? 25.592 -0.389 2.352 1.00 58.78 92 SER A C 1
ATOM 670 O O . SER A 1 92 ? 26.024 -1.548 2.404 1.00 58.78 92 SER A O 1
ATOM 672 N N . PRO A 1 93 ? 24.412 -0.074 1.781 1.00 72.56 93 PRO A N 1
ATOM 673 C CA . PRO A 1 93 ? 23.493 -1.092 1.293 1.00 72.56 93 PRO A CA 1
ATOM 674 C C . PRO A 1 93 ? 24.220 -1.995 0.299 1.00 72.56 93 PRO A C 1
ATOM 676 O O . PRO A 1 93 ? 24.869 -1.521 -0.638 1.00 72.56 93 PRO A O 1
ATOM 679 N N . VAL A 1 94 ? 24.171 -3.311 0.523 1.00 85.06 94 VAL A N 1
ATOM 680 C CA . VAL A 1 94 ? 24.835 -4.285 -0.352 1.00 85.06 94 VAL A CA 1
ATOM 681 C C . VAL A 1 94 ? 23.937 -4.494 -1.570 1.00 85.06 94 VAL A C 1
ATOM 683 O O . VAL A 1 94 ? 22.879 -5.112 -1.433 1.00 85.06 94 VAL A O 1
ATOM 686 N N . PRO A 1 95 ? 24.310 -3.985 -2.760 1.00 89.94 95 PRO A N 1
ATOM 687 C CA . PRO A 1 95 ? 23.418 -4.039 -3.904 1.00 89.94 95 PRO A CA 1
ATOM 688 C C . PRO A 1 95 ? 23.314 -5.465 -4.441 1.00 89.94 95 PRO A C 1
ATOM 690 O O . PRO A 1 95 ? 24.263 -6.246 -4.323 1.00 89.94 95 PRO A O 1
ATOM 693 N N . SER A 1 96 ? 22.218 -5.769 -5.133 1.00 92.00 96 SER A N 1
ATOM 694 C CA . SER A 1 96 ? 22.206 -6.887 -6.083 1.00 92.00 96 SER A CA 1
ATOM 695 C C . SER A 1 96 ? 23.251 -6.613 -7.172 1.00 92.00 96 SER A C 1
ATOM 697 O O . SER A 1 96 ? 23.286 -5.509 -7.712 1.00 92.00 96 SER A O 1
ATOM 699 N N . ARG A 1 97 ? 24.143 -7.560 -7.486 1.00 94.31 97 ARG A N 1
ATOM 700 C CA . ARG A 1 97 ? 25.259 -7.342 -8.432 1.00 94.31 97 ARG A CA 1
ATOM 701 C C . ARG A 1 97 ? 25.200 -8.290 -9.616 1.00 94.31 97 ARG A C 1
ATOM 703 O O . ARG A 1 97 ? 24.724 -9.411 -9.480 1.00 94.31 97 ARG A O 1
ATOM 710 N N . ASP A 1 98 ? 25.726 -7.828 -10.748 1.00 97.06 98 ASP A N 1
ATOM 711 C CA . ASP A 1 98 ? 25.975 -8.644 -11.942 1.00 97.06 98 ASP A CA 1
ATOM 712 C C . ASP A 1 98 ? 24.704 -9.331 -12.476 1.00 97.06 98 ASP A C 1
ATOM 714 O O . ASP A 1 98 ? 24.719 -10.476 -12.930 1.00 97.06 98 ASP A O 1
ATOM 718 N N . VAL A 1 99 ? 23.577 -8.616 -12.411 1.00 97.81 99 VAL A N 1
ATOM 719 C CA . VAL A 1 99 ? 22.265 -9.143 -12.797 1.00 97.81 99 VAL A CA 1
ATOM 720 C C . VAL A 1 99 ? 22.055 -9.013 -14.304 1.00 97.81 99 VAL A C 1
ATOM 722 O O . VAL A 1 99 ? 22.288 -7.954 -14.896 1.00 97.81 99 VAL A O 1
ATOM 725 N N . VAL A 1 100 ? 21.562 -10.082 -14.933 1.00 98.56 100 VAL A N 1
ATOM 726 C CA . VAL A 1 100 ? 21.304 -10.129 -16.376 1.00 98.56 100 VAL A CA 1
ATOM 727 C C . VAL A 1 100 ? 19.855 -10.515 -16.657 1.00 98.56 100 VAL A C 1
ATOM 729 O O . VAL A 1 100 ? 19.402 -11.584 -16.262 1.00 98.56 100 VAL A O 1
ATOM 732 N N . PHE A 1 101 ? 19.164 -9.675 -17.427 1.00 98.62 101 PHE A N 1
ATOM 733 C CA . PHE A 1 101 ? 17.907 -10.003 -18.095 1.00 98.62 101 PHE A CA 1
ATOM 734 C C . PHE A 1 101 ? 18.141 -10.022 -19.611 1.00 98.62 101 PHE A C 1
ATOM 736 O O . PHE A 1 101 ? 18.575 -9.028 -20.197 1.00 98.62 101 PHE A O 1
ATOM 743 N N . ASP A 1 102 ? 17.841 -11.138 -20.272 1.00 98.56 102 ASP A N 1
ATOM 744 C CA . ASP A 1 102 ? 17.911 -11.257 -21.732 1.00 98.56 102 ASP A CA 1
ATOM 745 C C . ASP A 1 102 ? 16.625 -11.896 -22.253 1.00 98.56 102 ASP A C 1
ATOM 747 O O . ASP A 1 102 ? 16.328 -13.038 -21.913 1.00 98.56 102 ASP A O 1
ATOM 751 N N . ARG A 1 103 ? 15.877 -11.166 -23.090 1.00 98.56 103 ARG A N 1
ATOM 752 C CA . ARG A 1 103 ? 14.587 -11.612 -23.650 1.00 98.56 103 ARG A CA 1
ATOM 753 C C . ARG A 1 103 ? 13.549 -11.958 -22.573 1.00 98.56 103 ARG A C 1
ATOM 755 O O . ARG A 1 103 ? 12.971 -13.039 -22.595 1.00 98.56 103 ARG A O 1
ATOM 762 N N . VAL A 1 104 ? 13.329 -11.038 -21.634 1.00 98.62 104 VAL A N 1
ATOM 763 C CA . VAL A 1 104 ? 12.352 -11.200 -20.542 1.00 98.62 104 VAL A CA 1
ATOM 764 C C . VAL A 1 104 ? 11.195 -10.231 -20.726 1.00 98.62 104 VAL A C 1
ATOM 766 O O . VAL A 1 104 ? 11.422 -9.036 -20.901 1.00 98.62 104 VAL A O 1
ATOM 769 N N . SER A 1 105 ? 9.964 -10.725 -20.638 1.00 98.44 105 SER A N 1
ATOM 770 C CA . SER A 1 105 ? 8.764 -9.907 -20.802 1.00 98.44 105 SER A CA 1
ATOM 771 C C . SER A 1 105 ? 7.856 -10.018 -19.583 1.00 98.44 105 SER A C 1
ATOM 773 O O . SER A 1 105 ? 7.647 -11.114 -19.066 1.00 98.44 105 SER A O 1
ATOM 775 N N . VAL A 1 106 ? 7.300 -8.889 -19.157 1.00 98.69 106 VAL A N 1
ATOM 776 C CA . VAL A 1 106 ? 6.200 -8.810 -18.192 1.00 98.69 106 VAL A CA 1
ATOM 777 C C . VAL A 1 106 ? 4.960 -8.391 -18.971 1.00 98.69 106 VAL A C 1
ATOM 779 O O . VAL A 1 106 ? 4.979 -7.351 -19.631 1.00 98.69 106 VAL A O 1
ATOM 782 N N . ASN A 1 107 ? 3.915 -9.216 -18.919 1.00 98.31 107 ASN A N 1
ATOM 783 C CA . ASN A 1 107 ? 2.650 -8.991 -19.615 1.00 98.31 107 ASN A CA 1
ATOM 784 C C . ASN A 1 107 ? 1.494 -8.995 -18.610 1.00 98.31 107 ASN A C 1
ATOM 786 O O . ASN A 1 107 ? 1.534 -9.774 -17.660 1.00 98.31 107 ASN A O 1
ATOM 790 N N . ASP A 1 108 ? 0.480 -8.162 -18.851 1.00 97.44 108 ASP A N 1
ATOM 791 C CA . ASP A 1 108 ? -0.810 -8.179 -18.146 1.00 97.44 108 ASP A CA 1
ATOM 792 C C . ASP A 1 108 ? -0.707 -8.019 -16.617 1.00 97.44 108 ASP A C 1
ATOM 794 O O . ASP A 1 108 ? -1.496 -8.582 -15.856 1.00 97.44 108 ASP A O 1
ATOM 798 N N . LEU A 1 109 ? 0.256 -7.218 -16.149 1.00 97.94 109 LEU A N 1
ATOM 799 C CA . LEU A 1 109 ? 0.383 -6.896 -14.729 1.00 97.94 109 LEU A CA 1
ATOM 800 C C . LEU A 1 109 ? -0.650 -5.834 -14.349 1.00 97.94 109 LEU A C 1
ATOM 802 O O . LEU A 1 109 ? -0.582 -4.694 -14.815 1.00 97.94 109 LEU A O 1
ATOM 806 N N . ARG A 1 110 ? -1.589 -6.203 -13.476 1.00 97.00 110 ARG A N 1
ATOM 807 C CA . ARG A 1 110 ? -2.658 -5.317 -13.009 1.00 97.00 110 ARG A CA 1
ATOM 808 C C . ARG A 1 110 ? -2.758 -5.323 -11.493 1.00 97.00 110 ARG A C 1
ATOM 810 O O . ARG A 1 110 ? -2.663 -6.385 -10.885 1.00 97.00 110 ARG A O 1
ATOM 817 N N . ALA A 1 111 ? -2.994 -4.156 -10.904 1.00 96.56 111 ALA A N 1
ATOM 818 C CA . ALA A 1 111 ? -3.314 -4.040 -9.484 1.00 96.56 111 ALA A CA 1
ATOM 819 C C . ALA A 1 111 ? -4.225 -2.845 -9.211 1.00 96.56 111 ALA A C 1
ATOM 821 O O . ALA A 1 111 ? -4.250 -1.881 -9.982 1.00 96.56 111 ALA A O 1
ATOM 822 N N . SER A 1 112 ? -4.945 -2.924 -8.096 1.00 94.56 112 SER A N 1
ATOM 823 C CA . SER A 1 112 ? -5.733 -1.835 -7.528 1.00 94.56 112 SER A CA 1
ATOM 824 C C . SER A 1 112 ? -5.050 -1.381 -6.248 1.00 94.56 112 SER A C 1
ATOM 826 O O . SER A 1 112 ? -5.349 -1.864 -5.161 1.00 94.56 112 SER A O 1
ATOM 828 N N . VAL A 1 113 ? -4.051 -0.514 -6.374 1.00 93.06 113 VAL A N 1
ATOM 829 C CA . VAL A 1 113 ? -3.295 -0.059 -5.205 1.00 93.06 113 VAL A CA 1
ATOM 830 C C . VAL A 1 113 ? -4.127 0.970 -4.442 1.00 93.06 113 VAL A C 1
ATOM 832 O O . VAL A 1 113 ? -4.427 2.034 -4.975 1.00 93.06 113 VAL A O 1
ATOM 835 N N . SER A 1 114 ? -4.505 0.650 -3.208 1.00 89.62 114 SER A N 1
ATOM 836 C CA . SER A 1 114 ? -5.282 1.515 -2.317 1.00 89.62 114 SER A CA 1
ATOM 837 C C . SER A 1 114 ? -4.398 2.084 -1.207 1.00 89.62 114 SER A C 1
ATOM 839 O O . SER A 1 114 ? -3.428 1.467 -0.765 1.00 89.62 114 SER A O 1
ATOM 841 N N . GLU A 1 115 ? -4.673 3.310 -0.775 1.00 91.44 115 GLU A N 1
ATOM 842 C CA . GLU A 1 115 ? -4.020 3.870 0.406 1.00 91.44 115 GLU A CA 1
ATOM 843 C C . GLU A 1 115 ? -4.744 3.432 1.678 1.00 91.44 115 GLU A C 1
ATOM 845 O O . GLU A 1 115 ? -5.965 3.542 1.770 1.00 91.44 115 GLU A O 1
ATOM 850 N N . VAL A 1 116 ? -3.983 3.023 2.691 1.00 92.94 116 VAL A N 1
ATOM 851 C CA . VAL A 1 116 ? -4.495 2.864 4.051 1.00 92.94 116 VAL A CA 1
ATOM 852 C C . VAL A 1 116 ? -4.154 4.109 4.861 1.00 92.94 116 VAL A C 1
ATOM 854 O O . VAL A 1 116 ? -2.986 4.453 5.049 1.00 92.94 116 VAL A O 1
ATOM 857 N N . VAL A 1 117 ? -5.191 4.779 5.368 1.00 92.69 117 VAL A N 1
ATOM 858 C CA . VAL A 1 117 ? -5.057 5.895 6.312 1.00 92.69 117 VAL A CA 1
ATOM 859 C C . VAL A 1 117 ? -4.951 5.322 7.724 1.00 92.69 117 VAL A C 1
ATOM 861 O O . VAL A 1 117 ? -5.933 4.814 8.273 1.00 92.69 117 VAL A O 1
ATOM 864 N N . GLY A 1 118 ? -3.754 5.392 8.303 1.00 94.50 118 GLY A N 1
ATOM 865 C CA . GLY A 1 118 ? -3.463 4.883 9.643 1.00 94.50 118 GLY A CA 1
ATOM 866 C C . GLY A 1 118 ? -3.399 5.996 10.685 1.00 94.50 118 GLY A C 1
ATOM 867 O O . GLY A 1 118 ? -3.015 7.126 10.379 1.00 94.50 118 GLY A O 1
ATOM 868 N N . LEU A 1 119 ? -3.732 5.677 11.937 1.00 95.56 119 LEU A N 1
ATOM 869 C CA . LEU A 1 119 ? -3.447 6.568 13.067 1.00 95.56 119 LEU A CA 1
ATOM 870 C C . LEU A 1 119 ? -1.936 6.725 13.252 1.00 95.56 119 LEU A C 1
ATOM 872 O O . LEU A 1 119 ? -1.194 5.753 13.131 1.00 95.56 119 LEU A O 1
ATOM 876 N N . ARG A 1 120 ? -1.472 7.928 13.585 1.00 94.25 120 ARG A N 1
ATOM 877 C CA . ARG A 1 120 ? -0.068 8.173 13.946 1.00 94.25 120 ARG A CA 1
ATOM 878 C C . ARG A 1 120 ? 0.243 7.554 15.313 1.00 94.25 120 ARG A C 1
ATOM 880 O O . ARG A 1 120 ? -0.545 7.691 16.241 1.00 94.25 120 ARG A O 1
ATOM 887 N N . VAL A 1 121 ? 1.411 6.939 15.482 1.00 94.69 121 VAL A N 1
ATOM 888 C CA . VAL A 1 121 ? 1.943 6.631 16.821 1.00 94.69 121 VAL A CA 1
ATOM 889 C C . VAL A 1 121 ? 2.409 7.941 17.481 1.00 94.69 121 VAL A C 1
ATOM 891 O O . VAL A 1 121 ? 3.236 8.634 16.878 1.00 94.69 121 VAL A O 1
ATOM 894 N N . PRO A 1 122 ? 1.935 8.295 18.696 1.00 91.56 122 PRO A N 1
ATOM 895 C CA . PRO A 1 122 ? 2.366 9.507 19.390 1.00 91.56 122 PRO A CA 1
ATOM 896 C C . PRO A 1 122 ? 3.890 9.623 19.445 1.00 91.56 122 PRO A C 1
ATOM 898 O O . PRO A 1 122 ? 4.593 8.624 19.617 1.00 91.56 122 PRO A O 1
ATOM 901 N N . ASP A 1 123 ? 4.389 10.840 19.233 1.00 87.38 123 ASP A N 1
ATOM 902 C CA . ASP A 1 123 ? 5.818 11.182 19.224 1.00 87.38 123 ASP A CA 1
ATOM 903 C C . ASP A 1 123 ? 6.675 10.453 18.166 1.00 87.38 123 ASP A C 1
ATOM 905 O O . ASP A 1 123 ? 7.904 10.560 18.177 1.00 87.38 123 ASP A O 1
ATOM 909 N N . LYS A 1 124 ? 6.062 9.734 17.212 1.00 88.69 124 LYS A N 1
ATOM 910 C CA . LYS A 1 124 ? 6.765 9.044 16.116 1.00 88.69 124 LYS A CA 1
ATOM 911 C C . LYS A 1 124 ? 6.248 9.485 14.742 1.00 88.69 124 LYS A C 1
ATOM 913 O O . LYS A 1 124 ? 5.329 8.875 14.186 1.00 88.69 124 LYS A O 1
ATOM 918 N N . PRO A 1 125 ? 6.847 10.537 14.156 1.00 83.25 125 PRO A N 1
ATOM 919 C CA . PRO A 1 125 ? 6.543 10.990 12.804 1.00 83.25 125 PRO A CA 1
ATOM 920 C C . PRO A 1 125 ? 6.520 9.871 11.758 1.00 83.25 125 PRO A C 1
ATOM 922 O O . PRO A 1 125 ? 7.448 9.071 11.679 1.00 83.25 125 PRO A O 1
ATOM 925 N N . GLY A 1 126 ? 5.459 9.823 10.946 1.00 85.94 126 GLY A N 1
ATOM 926 C CA . GLY A 1 126 ? 5.335 8.877 9.832 1.00 85.94 126 GLY A CA 1
ATOM 927 C C . GLY A 1 126 ? 5.138 7.411 10.236 1.00 85.94 126 GLY A C 1
ATOM 928 O O . GLY A 1 126 ? 5.107 6.545 9.366 1.00 85.94 126 GLY A O 1
ATOM 929 N N . VAL A 1 127 ? 4.999 7.093 11.524 1.00 91.25 127 VAL A N 1
ATOM 930 C CA . VAL A 1 127 ? 4.757 5.716 11.974 1.00 91.25 127 VAL A CA 1
ATOM 931 C C . VAL A 1 127 ? 3.264 5.514 12.202 1.00 91.25 127 VAL A C 1
ATOM 933 O O . VAL A 1 127 ? 2.657 6.213 13.011 1.00 91.25 127 VAL A O 1
ATOM 936 N N . MET A 1 128 ? 2.682 4.557 11.480 1.00 94.12 128 MET A N 1
ATOM 937 C CA . MET A 1 128 ? 1.293 4.135 11.658 1.00 94.12 128 MET A CA 1
ATOM 938 C C . MET A 1 128 ? 1.155 3.216 12.875 1.00 94.12 128 MET A C 1
ATOM 940 O O . MET A 1 128 ? 2.023 2.377 13.121 1.00 94.12 128 MET A O 1
ATOM 944 N N . MET A 1 129 ? 0.049 3.344 13.605 1.00 96.38 129 MET A N 1
ATOM 945 C CA . MET A 1 129 ? -0.343 2.381 14.624 1.00 96.38 129 MET A CA 1
ATOM 946 C C . MET A 1 129 ? -0.708 1.050 13.969 1.00 96.38 129 MET A C 1
ATOM 948 O O . MET A 1 129 ? -1.495 0.994 13.022 1.00 96.38 129 MET A O 1
ATOM 952 N N . ASN A 1 130 ? -0.151 -0.022 14.511 1.00 96.19 130 ASN A N 1
ATOM 953 C CA . ASN A 1 130 ? -0.320 -1.385 14.046 1.00 96.19 130 ASN A CA 1
ATOM 954 C C . ASN A 1 130 ? -0.532 -2.354 15.211 1.00 96.19 130 ASN A C 1
ATOM 956 O O . ASN A 1 130 ? -0.202 -2.068 16.367 1.00 96.19 130 ASN A O 1
ATOM 960 N N . ASP A 1 131 ? -1.097 -3.507 14.888 1.00 95.69 131 ASP A N 1
ATOM 961 C CA . ASP A 1 131 ? -1.300 -4.599 15.828 1.00 95.69 131 ASP A CA 1
ATOM 962 C C . ASP A 1 131 ? -0.026 -5.445 16.046 1.00 95.69 131 ASP A C 1
ATOM 964 O O . ASP A 1 131 ? 1.072 -5.146 15.567 1.00 95.69 131 ASP A O 1
ATOM 968 N N . ALA A 1 132 ? -0.180 -6.539 16.791 1.00 93.81 132 ALA A N 1
ATOM 969 C CA . ALA A 1 132 ? 0.886 -7.483 17.110 1.00 93.81 132 ALA A CA 1
ATOM 970 C C . ALA A 1 132 ? 1.522 -8.181 15.888 1.00 93.81 132 ALA A C 1
ATOM 972 O O . ALA A 1 132 ? 2.686 -8.588 15.963 1.00 93.81 132 ALA A O 1
ATOM 973 N N . VAL A 1 133 ? 0.792 -8.337 14.780 1.00 92.38 133 VAL A N 1
ATOM 974 C CA . VAL A 1 133 ? 1.294 -8.995 13.559 1.00 92.38 133 VAL A CA 1
ATOM 975 C C . VAL A 1 133 ? 1.818 -7.994 12.530 1.00 92.38 133 VAL A C 1
ATOM 977 O O . VAL A 1 133 ? 2.547 -8.381 11.616 1.00 92.38 133 VAL A O 1
ATOM 980 N N . GLY A 1 134 ? 1.562 -6.704 12.746 1.00 93.06 134 GLY A N 1
ATOM 981 C CA . GLY A 1 134 ? 2.050 -5.593 11.942 1.00 93.06 134 GLY A CA 1
ATOM 982 C C . GLY A 1 134 ? 0.997 -4.981 11.023 1.00 93.06 134 GLY A C 1
ATOM 983 O O . GLY A 1 134 ? 1.352 -4.086 10.260 1.00 93.06 134 GLY A O 1
ATOM 984 N N . ALA A 1 135 ? -0.263 -5.419 11.101 1.00 95.31 135 ALA A N 1
ATOM 985 C CA . ALA A 1 135 ? -1.335 -4.834 10.309 1.00 95.31 135 ALA A CA 1
ATOM 986 C C . ALA A 1 135 ? -1.748 -3.480 10.896 1.00 95.31 135 ALA A C 1
ATOM 988 O O . ALA A 1 135 ? -1.882 -3.325 12.112 1.00 95.31 135 ALA A O 1
ATOM 989 N N . VAL A 1 136 ? -1.934 -2.489 10.029 1.00 96.38 136 VAL A N 1
ATOM 990 C CA . VAL A 1 136 ? -2.353 -1.136 10.404 1.00 96.38 136 VAL A CA 1
ATOM 991 C C . VAL A 1 136 ? -3.750 -1.187 11.013 1.00 96.38 136 VAL A C 1
ATOM 993 O O . VAL A 1 136 ? -4.631 -1.885 10.511 1.00 96.38 136 VAL A O 1
ATOM 996 N N . PHE A 1 137 ? -3.968 -0.422 12.082 1.00 96.69 137 PHE A N 1
ATOM 997 C CA . PHE A 1 137 ? -5.307 -0.215 12.626 1.00 96.69 137 PHE A CA 1
ATOM 998 C C . PHE A 1 137 ? -6.079 0.756 11.721 1.00 96.69 137 PHE A C 1
ATOM 1000 O O . PHE A 1 137 ? -5.882 1.974 11.776 1.00 96.69 137 PHE A O 1
ATOM 1007 N N . GLN A 1 138 ? -6.899 0.206 10.824 1.00 92.38 138 GLN A N 1
ATOM 1008 C CA . GLN A 1 138 ? -7.558 0.967 9.761 1.00 92.38 138 GLN A CA 1
ATOM 1009 C C . GLN A 1 138 ? -8.862 1.596 10.256 1.00 92.38 138 GLN A C 1
ATOM 1011 O O . GLN A 1 138 ? -9.760 0.892 10.710 1.00 92.38 138 GLN A O 1
ATOM 1016 N N . LEU A 1 139 ? -8.985 2.920 10.129 1.00 92.69 139 LEU A N 1
ATOM 1017 C CA . LEU A 1 139 ? -10.194 3.644 10.543 1.00 92.69 139 LEU A CA 1
ATOM 1018 C C . LEU A 1 139 ? -11.060 4.119 9.379 1.00 92.69 139 LEU A C 1
ATOM 1020 O O . LEU A 1 139 ? -12.283 4.132 9.490 1.00 92.69 139 LEU A O 1
ATOM 1024 N N . LYS A 1 140 ? -10.433 4.535 8.274 1.00 92.69 140 LYS A N 1
ATOM 1025 C CA . LYS A 1 140 ? -11.127 5.132 7.122 1.00 92.69 140 LYS A CA 1
ATOM 1026 C C . LYS A 1 140 ? -11.363 4.141 5.979 1.00 92.69 140 LYS A C 1
ATOM 1028 O O . LYS A 1 140 ? -11.394 4.534 4.819 1.00 92.69 140 LYS A O 1
ATOM 1033 N N . ASN A 1 141 ? -11.511 2.858 6.307 1.00 91.62 141 ASN A N 1
ATOM 1034 C CA . ASN A 1 141 ? -11.909 1.823 5.358 1.00 91.62 141 ASN A CA 1
ATOM 1035 C C . ASN A 1 141 ? -13.424 1.871 5.096 1.00 91.62 141 ASN A C 1
ATOM 1037 O O . ASN A 1 141 ? -14.217 2.164 5.997 1.00 91.62 141 ASN A O 1
ATOM 1041 N N . VAL A 1 142 ? -13.810 1.570 3.857 1.00 92.00 142 VAL A N 1
ATOM 1042 C CA . VAL A 1 142 ? -15.193 1.618 3.366 1.00 92.00 142 VAL A CA 1
ATOM 1043 C C . VAL A 1 142 ? -15.619 0.277 2.796 1.00 92.00 142 VAL A C 1
ATOM 1045 O O . VAL A 1 142 ? -14.778 -0.512 2.360 1.00 92.00 142 VAL A O 1
ATOM 1048 N N . ARG A 1 143 ? -16.928 0.036 2.770 1.00 89.75 143 ARG A N 1
ATOM 1049 C CA . ARG A 1 143 ? -17.497 -1.099 2.060 1.00 89.75 143 ARG A CA 1
ATOM 1050 C C . ARG A 1 143 ? -17.390 -0.869 0.553 1.00 89.75 143 ARG A C 1
ATOM 1052 O O . ARG A 1 143 ? -17.614 0.251 0.087 1.00 89.75 143 ARG A O 1
ATOM 1059 N N . PRO A 1 144 ? -17.059 -1.909 -0.222 1.00 81.25 144 PRO A N 1
ATOM 1060 C CA . PRO A 1 144 ? -16.808 -1.773 -1.653 1.00 81.25 144 PRO A CA 1
ATOM 1061 C C . PRO A 1 144 ? -18.066 -1.489 -2.493 1.00 81.25 144 PRO A C 1
ATOM 1063 O O . PRO A 1 144 ? -17.937 -1.042 -3.629 1.00 81.25 144 PRO A O 1
ATOM 1066 N N . ASP A 1 145 ? -19.264 -1.767 -1.979 1.00 80.88 145 ASP A N 1
ATOM 1067 C CA . ASP A 1 145 ? -20.540 -1.659 -2.696 1.00 80.88 145 ASP A CA 1
ATOM 1068 C C . ASP A 1 145 ? -21.195 -0.281 -2.572 1.00 80.88 145 ASP A C 1
ATOM 1070 O O . ASP A 1 145 ? -21.635 0.282 -3.575 1.00 80.88 145 ASP A O 1
ATOM 1074 N N . ASP A 1 146 ? -21.262 0.257 -1.357 1.00 87.62 146 ASP A N 1
ATOM 1075 C CA . ASP A 1 146 ? -21.979 1.500 -1.058 1.00 87.62 146 ASP A CA 1
ATOM 1076 C C . ASP A 1 146 ? -21.073 2.631 -0.545 1.00 87.62 146 ASP A C 1
ATOM 1078 O O . ASP A 1 146 ? -21.540 3.754 -0.346 1.00 87.62 146 ASP A O 1
ATOM 1082 N N . GLY A 1 147 ? -19.778 2.360 -0.345 1.00 89.50 147 GLY A N 1
ATOM 1083 C CA . GLY A 1 147 ? -18.817 3.330 0.184 1.00 89.50 147 GLY A CA 1
ATOM 1084 C C . GLY A 1 147 ? -19.052 3.696 1.650 1.00 89.50 147 GLY A C 1
ATOM 1085 O O . GLY A 1 147 ? -18.411 4.618 2.159 1.00 89.50 147 GLY A O 1
ATOM 1086 N N . SER A 1 148 ? -19.959 3.004 2.345 1.00 92.50 148 SER A N 1
ATOM 1087 C CA . SER A 1 148 ? -20.235 3.265 3.752 1.00 92.50 148 SER A CA 1
ATOM 1088 C C . SER A 1 148 ? -19.041 2.867 4.624 1.00 92.50 148 SER A C 1
ATOM 1090 O O . SER A 1 148 ? -18.284 1.959 4.274 1.00 92.50 148 SER A O 1
ATOM 1092 N N . PRO A 1 149 ? -18.817 3.532 5.767 1.00 94.44 149 PRO A N 1
ATOM 1093 C CA . PRO A 1 149 ? -17.632 3.273 6.573 1.00 94.44 149 PRO A CA 1
ATOM 1094 C C . PRO A 1 149 ? -17.722 1.924 7.302 1.00 94.44 149 PRO A C 1
ATOM 1096 O O . PRO A 1 149 ? -18.775 1.552 7.820 1.00 94.44 149 PRO A O 1
ATOM 1099 N N . CYS A 1 150 ? -16.597 1.214 7.404 1.00 93.38 150 CYS A N 1
ATOM 1100 C CA . CYS A 1 150 ? -16.538 -0.103 8.052 1.00 93.38 150 CYS A CA 1
ATOM 1101 C C . CYS A 1 150 ? -16.184 -0.061 9.541 1.00 93.38 150 CYS A C 1
ATOM 1103 O O . CYS A 1 150 ? -16.483 -1.011 10.259 1.00 93.38 150 CYS A O 1
ATOM 1105 N N . THR A 1 151 ? -15.481 0.976 9.998 1.00 95.12 151 THR A N 1
ATOM 1106 C CA . THR A 1 151 ? -14.944 1.044 11.375 1.00 95.12 151 THR A CA 1
ATOM 1107 C C . THR A 1 151 ? -15.482 2.246 12.154 1.00 95.12 151 THR A C 1
ATOM 1109 O O . THR A 1 151 ? -15.511 2.233 13.387 1.00 95.12 151 THR A O 1
ATOM 1112 N N . LEU A 1 152 ? -15.943 3.276 11.444 1.00 96.56 152 LEU A N 1
ATOM 1113 C CA . LEU A 1 152 ? -16.451 4.529 11.999 1.00 96.56 152 LEU A CA 1
ATOM 1114 C C . LEU A 1 152 ? -17.945 4.697 11.708 1.00 96.56 152 LEU A C 1
ATOM 1116 O O . LEU A 1 152 ? -18.475 4.112 10.774 1.00 96.56 152 LEU A O 1
ATOM 1120 N N . SER A 1 153 ? -18.630 5.543 12.474 1.00 96.62 153 SER A N 1
ATOM 1121 C CA . SER A 1 153 ? -20.041 5.877 12.222 1.00 96.62 153 SER A CA 1
ATOM 1122 C C . SER A 1 153 ? -20.260 6.818 11.028 1.00 96.62 153 SER A C 1
ATOM 1124 O O . SER A 1 153 ? -21.354 6.869 10.472 1.00 96.62 153 SER A O 1
ATOM 1126 N N . THR A 1 154 ? -19.241 7.582 10.632 1.00 95.56 154 THR A N 1
ATOM 1127 C CA . THR A 1 154 ? -19.236 8.480 9.466 1.00 95.56 154 THR A CA 1
ATOM 1128 C C . THR A 1 154 ? -17.788 8.794 9.076 1.00 95.56 154 THR A C 1
ATOM 1130 O O . THR A 1 154 ? -16.898 8.738 9.928 1.00 95.56 154 THR A O 1
ATOM 1133 N N . LEU A 1 155 ? -17.548 9.124 7.803 1.00 93.38 155 LEU A N 1
ATOM 1134 C CA . LEU A 1 155 ? -16.264 9.646 7.309 1.00 93.38 155 LEU A CA 1
ATOM 1135 C C . LEU A 1 155 ? -16.307 11.146 6.992 1.00 93.38 155 LEU A C 1
ATOM 1137 O O . LEU A 1 155 ? -15.261 11.723 6.703 1.00 93.38 155 LEU A O 1
ATOM 1141 N N . ASP A 1 156 ? -17.487 11.766 7.073 1.00 91.12 156 ASP A N 1
ATOM 1142 C CA . ASP A 1 156 ? -17.711 13.145 6.630 1.00 91.12 156 ASP A CA 1
ATOM 1143 C C . ASP A 1 156 ? -17.160 14.171 7.628 1.00 91.12 156 ASP A C 1
ATOM 1145 O O . ASP A 1 156 ? -16.731 15.257 7.244 1.00 91.12 156 ASP A O 1
ATOM 1149 N N . ASP A 1 157 ? -17.201 13.842 8.922 1.00 93.12 157 ASP A N 1
ATOM 1150 C CA . ASP A 1 157 ? -16.844 14.755 10.006 1.00 93.12 157 ASP A CA 1
ATOM 1151 C C . ASP A 1 157 ? -16.254 13.998 11.204 1.00 93.12 157 ASP A C 1
ATOM 1153 O O . ASP A 1 157 ? -16.966 13.345 11.975 1.00 93.12 157 ASP A O 1
ATOM 1157 N N . ASP A 1 158 ? -14.943 14.146 11.409 1.00 94.62 158 ASP A N 1
ATOM 1158 C CA . ASP A 1 158 ? -14.214 13.529 12.522 1.00 94.62 158 ASP A CA 1
ATOM 1159 C C . ASP A 1 158 ? -14.731 13.999 13.900 1.00 94.62 158 ASP A C 1
ATOM 1161 O O . ASP A 1 158 ? -14.527 13.319 14.908 1.00 94.62 158 ASP A O 1
ATOM 1165 N N . SER A 1 159 ? -15.419 15.145 13.995 1.00 95.75 159 SER A N 1
ATOM 1166 C CA . SER A 1 159 ? -16.035 15.615 15.246 1.00 95.75 159 SER A CA 1
ATOM 1167 C C . SER A 1 159 ? -17.282 14.828 15.649 1.00 95.75 159 SER A C 1
ATOM 1169 O O . SER A 1 159 ? -17.637 14.820 16.831 1.00 95.75 159 SER A O 1
ATOM 1171 N N . ARG A 1 160 ? -17.887 14.118 14.695 1.00 95.88 160 ARG A N 1
ATOM 1172 C CA . ARG A 1 160 ? -19.052 13.247 14.883 1.00 95.88 160 ARG A CA 1
ATOM 1173 C C . ARG A 1 160 ? -18.731 11.763 14.744 1.00 95.88 160 ARG A C 1
ATOM 1175 O O . ARG A 1 160 ? -19.513 10.943 15.215 1.00 95.88 160 ARG A O 1
ATOM 1182 N N . ALA A 1 161 ? -17.629 11.419 14.084 1.00 96.88 161 ALA A N 1
ATOM 1183 C CA . ALA A 1 161 ? -17.221 10.037 13.895 1.00 96.88 161 ALA A CA 1
ATOM 1184 C C . ALA A 1 161 ? -16.916 9.372 15.244 1.00 96.88 161 ALA A C 1
ATOM 1186 O O . ALA A 1 161 ? -16.127 9.882 16.037 1.00 96.88 161 ALA A O 1
ATOM 1187 N N . THR A 1 162 ? -17.521 8.218 15.490 1.00 96.94 162 THR A N 1
ATOM 1188 C CA . THR A 1 162 ? -17.305 7.363 16.665 1.00 96.94 162 THR A CA 1
ATOM 1189 C C . THR A 1 162 ? -16.903 5.972 16.199 1.00 96.94 162 THR A C 1
ATOM 1191 O O . THR A 1 162 ? -17.210 5.588 15.068 1.00 96.94 162 THR A O 1
ATOM 1194 N N . TYR A 1 163 ? -16.239 5.205 17.061 1.00 96.81 163 TYR A N 1
ATOM 1195 C CA . TYR A 1 163 ? -15.946 3.804 16.776 1.00 96.81 163 TYR A CA 1
ATOM 1196 C C . TYR A 1 163 ? -17.246 2.992 16.686 1.00 96.81 163 TYR A C 1
ATOM 1198 O O . TYR A 1 163 ? -18.091 3.063 17.577 1.00 96.81 163 TYR A O 1
ATOM 1206 N N . VAL A 1 164 ? -17.407 2.251 15.592 1.00 94.94 164 VAL A N 1
ATOM 1207 C CA . VAL A 1 164 ? -18.461 1.234 15.416 1.00 94.94 164 VAL A CA 1
ATOM 1208 C C . VAL A 1 164 ? -17.838 -0.159 15.410 1.00 94.94 164 VAL A C 1
ATOM 1210 O O . VAL A 1 164 ? -18.433 -1.104 15.920 1.00 94.94 164 VAL A O 1
ATOM 1213 N N . GLY A 1 165 ? -16.615 -0.258 14.885 1.00 93.81 165 GLY A N 1
ATOM 1214 C CA . GLY A 1 165 ? -15.865 -1.498 14.826 1.00 93.81 16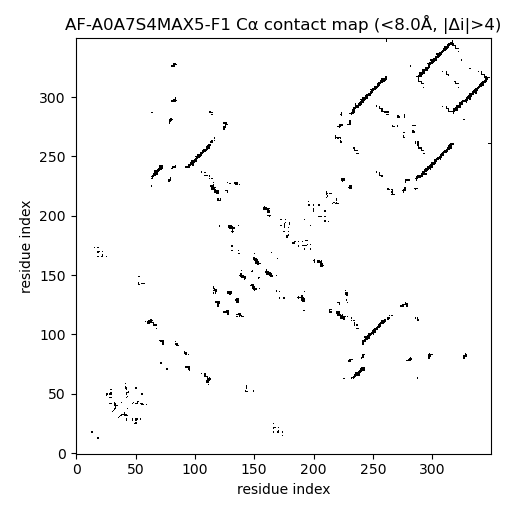5 GLY A CA 1
ATOM 1215 C C . GLY A 1 165 ? -16.369 -2.473 13.767 1.00 93.81 165 GLY A C 1
ATOM 1216 O O . GLY A 1 165 ? -17.401 -2.303 13.123 1.00 93.81 165 GLY A O 1
ATOM 1217 N N . ASN A 1 166 ? -15.567 -3.508 13.582 1.00 93.81 166 ASN A N 1
ATOM 1218 C CA . ASN A 1 166 ? -15.828 -4.681 12.758 1.00 93.81 166 ASN A CA 1
ATOM 1219 C C . ASN A 1 166 ? -14.989 -5.840 13.321 1.00 93.81 166 ASN A C 1
ATOM 1221 O O . ASN A 1 166 ? -14.080 -5.580 14.115 1.00 93.81 166 ASN A O 1
ATOM 1225 N N . PRO A 1 167 ? -15.228 -7.098 12.918 1.00 94.31 167 PRO A N 1
ATOM 1226 C CA . PRO A 1 167 ? -14.546 -8.248 13.514 1.00 94.31 167 PRO A CA 1
ATOM 1227 C C . PRO A 1 167 ? -13.013 -8.142 13.492 1.00 94.31 167 PRO A C 1
ATOM 1229 O O . PRO A 1 167 ? -12.362 -8.455 14.486 1.00 94.31 167 PRO A O 1
ATOM 1232 N N . ALA A 1 168 ? -12.428 -7.623 12.405 1.00 93.44 168 ALA A N 1
ATOM 1233 C CA . ALA A 1 168 ? -10.981 -7.436 12.298 1.00 93.44 168 ALA A CA 1
ATOM 1234 C C . ALA A 1 168 ? -10.458 -6.370 13.278 1.00 93.44 168 ALA A C 1
ATOM 1236 O O . ALA A 1 168 ? -9.562 -6.648 14.073 1.00 93.44 168 ALA A O 1
ATOM 1237 N N . SER A 1 169 ? -11.042 -5.170 13.277 1.00 95.75 169 SER A N 1
ATOM 1238 C CA . SER A 1 169 ? -10.625 -4.087 14.179 1.00 95.75 169 SER A CA 1
ATOM 1239 C C . SER A 1 169 ? -10.890 -4.424 15.654 1.00 95.75 169 SER A C 1
ATOM 1241 O O . SER A 1 169 ? -10.050 -4.128 16.500 1.00 95.75 169 SER A O 1
ATOM 1243 N N . ASN A 1 170 ? -11.990 -5.119 15.966 1.00 96.44 170 ASN A N 1
ATOM 1244 C CA . ASN A 1 170 ? -12.303 -5.597 17.316 1.00 96.44 170 ASN A CA 1
ATOM 1245 C C . ASN A 1 170 ? -11.234 -6.581 17.815 1.00 96.44 170 ASN A C 1
ATOM 1247 O O . ASN A 1 170 ? -10.781 -6.473 18.955 1.00 96.44 170 ASN A O 1
ATOM 1251 N N . ALA A 1 171 ? -10.780 -7.504 16.961 1.00 95.94 171 ALA A N 1
ATOM 1252 C CA . ALA A 1 171 ? -9.700 -8.428 17.298 1.00 95.94 171 ALA A CA 1
ATOM 1253 C C . ALA A 1 171 ? -8.366 -7.703 17.534 1.00 95.94 171 ALA A C 1
ATOM 1255 O O . ALA A 1 171 ? -7.661 -8.021 18.495 1.00 95.94 171 ALA A O 1
ATOM 1256 N N . GLN A 1 172 ? -8.044 -6.687 16.725 1.00 96.94 172 GLN A N 1
ATOM 1257 C CA . GLN A 1 172 ? -6.857 -5.851 16.943 1.00 96.94 172 GLN A CA 1
ATOM 1258 C C . GLN A 1 172 ? -6.911 -5.143 18.306 1.00 96.94 172 GLN A C 1
ATOM 1260 O O . GLN A 1 172 ? -5.937 -5.190 19.061 1.00 96.94 172 GLN A O 1
ATOM 1265 N N . LEU A 1 173 ? -8.055 -4.545 18.661 1.00 97.25 173 LEU A N 1
ATOM 1266 C CA . LEU A 1 173 ? -8.242 -3.883 19.958 1.00 97.25 173 LEU A CA 1
ATOM 1267 C C . LEU A 1 173 ? -8.200 -4.868 21.133 1.00 97.25 173 LEU A C 1
ATOM 1269 O O . LEU A 1 173 ? -7.602 -4.554 22.162 1.00 97.25 173 LEU A O 1
ATOM 1273 N N . LEU A 1 174 ? -8.777 -6.064 20.990 1.00 96.75 174 LEU A N 1
ATOM 1274 C CA . LEU A 1 174 ? -8.729 -7.106 22.019 1.00 96.75 174 LEU A CA 1
ATOM 1275 C C . LEU A 1 174 ? -7.283 -7.519 22.328 1.00 96.75 174 LEU A C 1
ATOM 1277 O O . LEU A 1 174 ? -6.885 -7.550 23.494 1.00 96.75 174 LEU A O 1
ATOM 1281 N N . VAL A 1 175 ? -6.483 -7.788 21.292 1.00 96.62 175 VAL A N 1
ATOM 1282 C CA . VAL A 1 175 ? -5.064 -8.146 21.447 1.00 96.62 175 VAL A CA 1
ATOM 1283 C C . VAL A 1 175 ? -4.275 -6.987 22.058 1.00 96.62 175 VAL A C 1
ATOM 1285 O O . VAL A 1 175 ? -3.492 -7.202 22.985 1.00 96.62 175 VAL A O 1
ATOM 1288 N N . ALA A 1 176 ? -4.510 -5.753 21.602 1.00 97.38 176 ALA A N 1
ATOM 1289 C CA . ALA A 1 176 ? -3.878 -4.563 22.169 1.00 97.38 176 ALA A CA 1
ATOM 1290 C C . ALA A 1 176 ? -4.206 -4.395 23.662 1.00 97.38 176 ALA A C 1
ATOM 1292 O O . ALA A 1 176 ? -3.314 -4.125 24.469 1.00 97.38 176 ALA A O 1
ATOM 1293 N N . LYS A 1 177 ? -5.471 -4.604 24.047 1.00 96.88 177 LYS A N 1
ATOM 1294 C CA . LYS A 1 177 ? -5.934 -4.527 25.437 1.00 96.88 177 LYS A CA 1
ATOM 1295 C C . LYS A 1 177 ? -5.266 -5.580 26.315 1.00 96.88 177 LYS A C 1
ATOM 1297 O O . LYS A 1 177 ? -4.723 -5.222 27.358 1.00 96.88 177 LYS A O 1
ATOM 1302 N N . ALA A 1 178 ? -5.241 -6.837 25.872 1.00 96.50 178 ALA A N 1
ATOM 1303 C CA . ALA A 1 178 ? -4.573 -7.921 26.589 1.00 96.50 178 ALA A CA 1
ATOM 1304 C C . ALA A 1 178 ? -3.070 -7.637 26.772 1.00 96.50 178 ALA A C 1
ATOM 1306 O O . ALA A 1 178 ? -2.528 -7.815 27.864 1.00 96.50 178 ALA A O 1
ATOM 1307 N N . TYR A 1 179 ? -2.396 -7.123 25.736 1.00 97.19 179 TYR A N 1
ATOM 1308 C CA . TYR A 1 179 ? -0.977 -6.761 25.809 1.00 97.19 179 TYR A CA 1
ATOM 1309 C C . TYR A 1 179 ? -0.722 -5.624 26.805 1.00 97.19 179 TYR A C 1
ATOM 1311 O O . TYR A 1 179 ? 0.133 -5.741 27.681 1.00 97.19 179 TYR A O 1
ATOM 1319 N N . LEU A 1 180 ? -1.507 -4.545 26.737 1.00 96.31 180 LEU A N 1
ATOM 1320 C CA . LEU A 1 180 ? -1.377 -3.392 27.637 1.00 96.31 180 LEU A CA 1
ATOM 1321 C C . LEU A 1 180 ? -1.766 -3.703 29.092 1.00 96.31 180 LEU A C 1
ATOM 1323 O O . LEU A 1 180 ? -1.395 -2.948 29.994 1.00 96.31 180 LEU A O 1
ATOM 1327 N N . ASN A 1 181 ? -2.518 -4.779 29.325 1.00 96.50 181 ASN A N 1
ATOM 1328 C CA . ASN A 1 181 ? -2.830 -5.310 30.653 1.00 96.50 181 ASN A CA 1
ATOM 1329 C C . ASN A 1 181 ? -1.776 -6.307 31.173 1.00 96.50 181 ASN A C 1
ATOM 1331 O O . ASN A 1 181 ? -1.851 -6.707 32.333 1.00 96.50 181 ASN A O 1
ATOM 1335 N N . GLY A 1 182 ? -0.801 -6.711 30.351 1.00 95.75 182 GLY A N 1
ATOM 1336 C CA . GLY A 1 182 ? 0.195 -7.726 30.711 1.00 95.75 182 GLY A CA 1
ATOM 1337 C C . GLY A 1 182 ? -0.337 -9.164 30.699 1.00 95.75 182 GLY A C 1
ATOM 1338 O O . GLY A 1 182 ? 0.267 -10.042 31.311 1.00 95.75 182 GLY A O 1
ATOM 1339 N N . GLU A 1 183 ? -1.459 -9.416 30.022 1.00 96.00 183 GLU A N 1
ATOM 1340 C CA . GLU A 1 183 ? -2.090 -10.742 29.919 1.00 96.00 183 GLU A CA 1
ATOM 1341 C C . GLU A 1 183 ? -1.428 -11.618 28.844 1.00 96.00 183 GLU A C 1
ATOM 1343 O O . GLU A 1 183 ? -1.454 -12.846 28.930 1.00 96.00 183 GLU A O 1
ATOM 1348 N N . ILE A 1 184 ? -0.804 -10.990 27.844 1.00 93.44 184 ILE A N 1
ATOM 1349 C CA . ILE A 1 184 ? -0.011 -11.655 26.806 1.00 93.44 184 ILE A CA 1
ATOM 1350 C C . ILE A 1 184 ? 1.401 -11.069 26.769 1.00 93.44 184 ILE A C 1
ATOM 1352 O O . ILE A 1 184 ? 1.596 -9.869 26.949 1.00 93.44 184 ILE A O 1
ATOM 1356 N N . GLY A 1 185 ? 2.392 -11.936 26.558 1.00 89.25 185 GLY A N 1
ATOM 1357 C CA . GLY A 1 185 ? 3.806 -11.563 26.597 1.00 89.25 185 GLY A CA 1
ATOM 1358 C C . GLY A 1 185 ? 4.339 -10.989 25.281 1.00 89.25 185 GLY A C 1
ATOM 1359 O O . GLY A 1 185 ? 3.603 -10.503 24.419 1.00 89.25 185 GLY A O 1
ATOM 1360 N N . ASP A 1 186 ? 5.653 -11.119 25.097 1.00 90.81 186 ASP A N 1
ATOM 1361 C CA . ASP A 1 186 ? 6.428 -10.539 23.989 1.00 90.81 186 ASP A CA 1
ATOM 1362 C C . ASP A 1 186 ? 5.968 -10.931 22.575 1.00 90.81 186 ASP A C 1
ATOM 1364 O O . ASP A 1 186 ? 6.366 -10.292 21.597 1.00 90.81 186 ASP A O 1
ATOM 1368 N N . SER A 1 187 ? 5.108 -11.944 22.435 1.00 88.75 187 SER A N 1
ATOM 1369 C CA . SER A 1 187 ? 4.426 -12.274 21.178 1.00 88.75 187 SER A CA 1
ATOM 1370 C C . SER A 1 187 ? 3.685 -11.082 20.568 1.00 88.75 187 SER A C 1
ATOM 1372 O O . SER A 1 187 ? 3.562 -11.014 19.349 1.00 88.75 187 SER A O 1
ATOM 1374 N N . ALA A 1 188 ? 3.236 -10.130 21.392 1.00 93.25 188 ALA A N 1
ATOM 1375 C CA . ALA A 1 188 ? 2.529 -8.931 20.948 1.00 93.25 188 ALA A CA 1
ATOM 1376 C C . ALA A 1 188 ? 3.391 -7.657 20.946 1.00 93.25 188 ALA A C 1
ATOM 1378 O O . ALA A 1 188 ? 2.870 -6.568 20.732 1.00 93.25 188 ALA A O 1
ATOM 1379 N N . ARG A 1 189 ? 4.720 -7.766 21.101 1.00 93.31 189 ARG A N 1
ATOM 1380 C CA . ARG A 1 189 ? 5.638 -6.612 21.235 1.00 93.31 189 ARG A CA 1
ATOM 1381 C C . ARG A 1 189 ? 5.616 -5.602 20.082 1.00 93.31 189 ARG A C 1
ATOM 1383 O O . ARG A 1 189 ? 6.139 -4.502 20.227 1.00 93.31 189 ARG A O 1
ATOM 1390 N N . ARG A 1 190 ? 5.108 -6.000 18.911 1.00 91.94 190 ARG A N 1
ATOM 1391 C CA . ARG A 1 190 ? 4.980 -5.120 17.738 1.00 91.94 190 ARG A CA 1
ATOM 1392 C C . ARG A 1 190 ? 3.753 -4.212 17.814 1.00 91.94 190 ARG A C 1
ATOM 1394 O O . ARG A 1 190 ? 3.725 -3.230 17.086 1.00 91.94 190 ARG A O 1
ATOM 1401 N N . ASN A 1 191 ? 2.797 -4.510 18.697 1.00 95.94 191 ASN A N 1
ATOM 1402 C CA . ASN A 1 191 ? 1.594 -3.715 18.877 1.00 95.94 191 ASN A CA 1
ATOM 1403 C C . ASN A 1 191 ? 1.942 -2.287 19.312 1.00 95.94 191 ASN A C 1
ATOM 1405 O O . ASN A 1 191 ? 2.585 -2.079 20.344 1.00 95.94 191 ASN A O 1
ATOM 1409 N N . SER A 1 192 ? 1.444 -1.311 18.563 1.00 96.88 192 SER A N 1
ATOM 1410 C CA . SER A 1 192 ? 1.575 0.115 18.867 1.00 96.88 192 SER A CA 1
ATOM 1411 C C . SER A 1 192 ? 0.236 0.823 19.108 1.00 96.88 192 SER A C 1
ATOM 1413 O O . SER A 1 192 ? 0.232 2.010 19.435 1.00 96.88 192 SER A O 1
ATOM 1415 N N . ILE A 1 193 ? -0.889 0.101 19.028 1.00 98.00 193 ILE A N 1
ATOM 1416 C CA . ILE A 1 193 ? -2.198 0.572 19.508 1.00 98.00 193 ILE A CA 1
ATOM 1417 C C . ILE A 1 193 ? -2.097 0.843 21.017 1.00 98.00 193 ILE A C 1
ATOM 1419 O O . ILE A 1 193 ? -1.719 -0.045 21.785 1.00 98.00 193 ILE A O 1
ATOM 1423 N N . ASN A 1 194 ? -2.411 2.071 21.438 1.00 96.88 194 ASN A N 1
ATOM 1424 C CA . ASN A 1 194 ? -2.202 2.553 22.806 1.00 96.88 194 ASN A CA 1
ATOM 1425 C C . ASN A 1 194 ? -3.510 2.638 23.626 1.00 96.88 194 ASN A C 1
ATOM 1427 O O . ASN A 1 194 ? -4.602 2.351 23.133 1.00 96.88 194 ASN A O 1
ATOM 1431 N N . ARG A 1 195 ? -3.395 3.053 24.898 1.00 97.19 195 ARG A N 1
ATOM 1432 C CA . ARG A 1 195 ? -4.544 3.218 25.808 1.00 97.19 195 ARG A CA 1
ATOM 1433 C C . ARG A 1 195 ? -5.562 4.244 25.314 1.00 97.19 195 ARG A C 1
ATOM 1435 O O . ARG A 1 195 ? -6.751 3.989 25.451 1.00 97.19 195 ARG A O 1
ATOM 1442 N N . ASP A 1 196 ? -5.125 5.345 24.704 1.00 97.12 196 ASP A N 1
ATOM 1443 C CA . ASP A 1 196 ? -6.047 6.368 24.199 1.00 97.12 196 ASP A CA 1
ATOM 1444 C C . ASP A 1 196 ? -6.978 5.824 23.110 1.00 97.12 196 ASP A C 1
ATOM 1446 O O . ASP A 1 196 ? -8.157 6.174 23.096 1.00 97.12 196 ASP A O 1
ATOM 1450 N N . VAL A 1 197 ? -6.483 4.945 22.229 1.00 97.62 197 VAL A N 1
ATOM 1451 C CA . VAL A 1 197 ? -7.316 4.286 21.209 1.00 97.62 197 VAL A CA 1
ATOM 1452 C C . VAL A 1 197 ? -8.330 3.339 21.849 1.00 97.62 197 VAL A C 1
ATOM 1454 O O . VAL A 1 197 ? -9.492 3.344 21.449 1.00 97.62 197 VAL A O 1
ATOM 1457 N N . LEU A 1 198 ? -7.919 2.559 22.854 1.00 97.19 198 LEU A N 1
ATOM 1458 C CA . LEU A 1 198 ? -8.827 1.661 23.577 1.00 97.19 198 LEU A CA 1
ATOM 1459 C C . LEU A 1 198 ? -9.938 2.439 24.286 1.00 97.19 198 LEU A C 1
ATOM 1461 O O . LEU A 1 198 ? -11.112 2.139 24.098 1.00 97.19 198 LEU A O 1
ATOM 1465 N N . GLU A 1 199 ? -9.580 3.476 25.043 1.00 95.81 199 GLU A N 1
ATOM 1466 C CA . GLU A 1 199 ? -10.549 4.326 25.741 1.00 95.81 199 GLU A CA 1
ATOM 1467 C C . GLU A 1 199 ? -11.485 5.046 24.766 1.00 95.81 199 GLU A C 1
ATOM 1469 O O . GLU A 1 199 ? -12.677 5.187 25.036 1.00 95.81 199 GLU A O 1
ATOM 1474 N N . TRP A 1 200 ? -10.963 5.505 23.624 1.00 96.50 200 TRP A N 1
ATOM 1475 C CA . TRP A 1 200 ? -11.775 6.115 22.574 1.00 96.50 200 TRP A CA 1
ATOM 1476 C C . TRP A 1 200 ? -12.812 5.132 22.022 1.00 96.50 200 TRP A C 1
ATOM 1478 O O . TRP A 1 200 ? -13.991 5.489 21.932 1.00 96.50 200 TRP A O 1
ATOM 1488 N N . ALA A 1 201 ? -12.381 3.910 21.701 1.00 95.94 201 ALA A N 1
ATOM 1489 C CA . ALA A 1 201 ? -13.235 2.861 21.161 1.00 95.94 201 ALA A CA 1
ATOM 1490 C C . ALA A 1 201 ? -14.305 2.400 22.166 1.00 9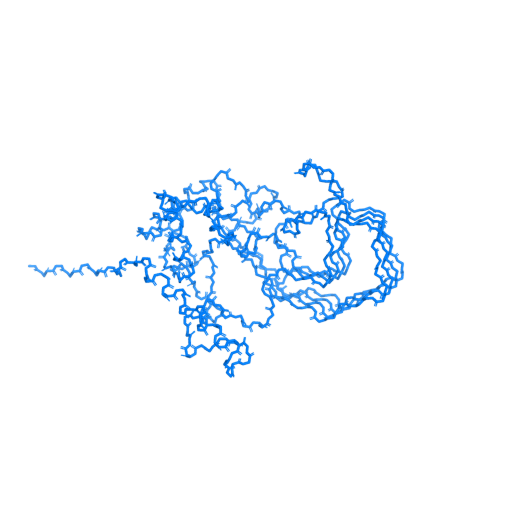5.94 201 ALA A C 1
ATOM 1492 O O . ALA A 1 201 ? -15.453 2.193 21.782 1.00 95.94 201 ALA A O 1
ATOM 1493 N N . GLU A 1 202 ? -13.957 2.292 23.451 1.00 94.06 202 GLU A N 1
ATOM 1494 C CA . GLU A 1 202 ? -14.861 1.822 24.511 1.00 94.06 202 GLU A CA 1
ATOM 1495 C C . GLU A 1 202 ? -15.870 2.885 24.967 1.00 94.06 202 GLU A C 1
ATOM 1497 O O . GLU A 1 202 ? -17.015 2.558 25.280 1.00 94.06 202 GLU A O 1
ATOM 1502 N N . HIS A 1 203 ? -15.476 4.160 25.010 1.00 92.25 203 HIS A N 1
ATOM 1503 C CA . HIS A 1 203 ? -16.337 5.239 25.507 1.00 92.25 203 HIS A CA 1
ATOM 1504 C C . HIS A 1 203 ? -17.165 5.931 24.416 1.00 92.25 203 HIS A C 1
ATOM 1506 O O . HIS A 1 203 ? -17.964 6.814 24.731 1.00 92.25 203 HIS A O 1
ATOM 1512 N N . GLY A 1 204 ? -16.969 5.579 23.140 1.00 85.12 204 GLY A N 1
ATOM 1513 C CA . GLY A 1 204 ? -17.717 6.169 22.025 1.00 85.12 204 GLY A CA 1
ATOM 1514 C C . GLY A 1 204 ? -17.486 7.675 21.867 1.00 85.12 204 GLY A C 1
ATOM 1515 O O . GLY A 1 204 ? -18.377 8.402 21.430 1.00 85.12 204 GLY A O 1
ATOM 1516 N N . THR A 1 205 ? -16.304 8.164 22.254 1.00 93.50 205 THR A N 1
ATOM 1517 C CA . THR A 1 205 ? -15.945 9.580 22.070 1.00 93.50 205 THR A CA 1
ATOM 1518 C C . THR A 1 205 ? -15.657 9.886 20.598 1.00 93.50 205 THR A C 1
ATOM 1520 O O . THR A 1 205 ? -15.428 8.986 19.789 1.00 93.50 205 THR A O 1
ATOM 1523 N N . SER A 1 206 ? -15.683 11.166 20.217 1.00 96.62 206 SER A N 1
ATOM 1524 C CA . SER A 1 206 ? -15.442 11.541 18.822 1.00 96.62 206 SER A CA 1
ATOM 1525 C C . SER A 1 206 ? -13.996 11.292 18.395 1.00 96.62 206 SER A C 1
ATOM 1527 O O . SER A 1 206 ? -13.059 11.502 19.171 1.00 96.62 206 SER A O 1
ATOM 1529 N N . LEU A 1 207 ? -13.801 10.908 17.134 1.00 96.81 207 LEU A N 1
ATOM 1530 C CA . LEU A 1 207 ? -12.489 10.690 16.529 1.00 96.81 207 LEU A CA 1
ATOM 1531 C C . LEU A 1 207 ? -11.611 11.937 16.642 1.00 96.81 207 LEU A C 1
ATOM 1533 O O . LEU A 1 207 ? -10.451 11.825 17.017 1.00 96.81 207 LEU A O 1
ATOM 1537 N N . SER A 1 208 ? -12.160 13.138 16.446 1.00 96.00 208 SER A N 1
ATOM 1538 C CA . SER A 1 208 ? -11.390 14.380 16.607 1.00 96.00 208 SER A CA 1
ATOM 1539 C C . SER A 1 208 ? -10.824 14.554 18.021 1.00 96.00 208 SER A C 1
ATOM 1541 O O . SER A 1 208 ? -9.774 15.172 18.189 1.00 96.00 208 SER A O 1
ATOM 1543 N N . SER A 1 209 ? -11.486 14.004 19.044 1.00 96.25 209 SER A N 1
ATOM 1544 C CA . SER A 1 209 ? -10.973 14.015 20.418 1.00 96.25 209 SER A CA 1
ATOM 1545 C C . SER A 1 209 ? -9.770 13.092 20.581 1.00 96.25 209 SER A C 1
ATOM 1547 O O . SER A 1 209 ? -8.807 13.484 21.237 1.00 96.25 209 SER A O 1
ATOM 1549 N N . LEU A 1 210 ? -9.786 11.921 19.939 1.00 96.69 210 LEU A N 1
ATOM 1550 C CA . LEU A 1 210 ? -8.626 11.032 19.861 1.00 96.69 210 LEU A CA 1
ATOM 1551 C C . LEU A 1 210 ? -7.484 11.668 19.053 1.00 96.69 210 LEU A C 1
ATOM 1553 O O . LEU A 1 210 ? -6.354 11.711 19.531 1.00 96.69 210 LEU A O 1
ATOM 1557 N N . LEU A 1 211 ? -7.767 12.215 17.867 1.00 95.25 211 LEU A N 1
ATOM 1558 C CA . LEU A 1 211 ? -6.748 12.818 16.998 1.00 95.25 211 LEU A CA 1
ATOM 1559 C C . LEU A 1 211 ? -6.017 13.974 17.692 1.00 95.25 211 LEU A C 1
ATOM 1561 O O . LEU A 1 211 ? -4.793 14.036 17.631 1.00 95.25 211 LEU A O 1
ATOM 1565 N N . ARG A 1 212 ? -6.737 14.824 18.441 1.00 94.69 212 ARG A N 1
ATOM 1566 C CA . ARG A 1 212 ? -6.128 15.898 19.250 1.00 94.69 212 ARG A CA 1
ATOM 1567 C C . ARG A 1 212 ? -5.198 15.385 20.350 1.00 94.69 212 ARG A C 1
ATOM 1569 O O . ARG A 1 212 ? -4.282 16.108 20.724 1.00 94.69 212 ARG A O 1
ATOM 1576 N N . LYS A 1 213 ? -5.439 14.188 20.895 1.00 94.56 213 LYS A N 1
ATOM 1577 C CA . LYS A 1 213 ? -4.530 13.557 21.866 1.00 94.56 213 LYS A CA 1
ATOM 1578 C C . LYS A 1 213 ? -3.290 12.982 21.179 1.00 94.56 213 LYS A C 1
ATOM 1580 O O . LYS A 1 213 ? -2.195 13.120 21.707 1.00 94.56 213 LYS A O 1
ATOM 1585 N N . ILE A 1 214 ? -3.472 12.343 20.021 1.00 93.25 214 ILE A N 1
ATOM 1586 C CA . ILE A 1 214 ? -2.394 11.692 19.263 1.00 93.25 214 ILE A CA 1
ATOM 1587 C C . ILE A 1 214 ? -1.423 12.716 18.661 1.00 93.25 214 ILE A C 1
ATOM 1589 O O . ILE A 1 214 ? -0.213 12.496 18.672 1.00 93.25 214 ILE A O 1
ATOM 1593 N N . ASP A 1 215 ? -1.947 13.808 18.107 1.00 90.81 215 ASP A N 1
ATOM 1594 C CA . ASP A 1 215 ? -1.172 14.815 17.380 1.00 90.81 215 ASP A CA 1
ATOM 1595 C C . ASP A 1 215 ? -1.815 16.205 17.555 1.00 90.81 215 ASP A C 1
ATOM 1597 O O . ASP A 1 215 ? -2.582 16.653 16.701 1.00 90.81 215 ASP A O 1
ATOM 1601 N N . PRO A 1 216 ? -1.538 16.911 18.669 1.00 88.94 216 PRO A N 1
ATOM 1602 C CA . PRO A 1 216 ? -2.191 18.184 18.986 1.00 88.94 216 PRO A CA 1
ATOM 1603 C C . PRO A 1 216 ? -1.987 19.290 17.941 1.00 88.94 216 PRO A C 1
ATOM 1605 O O . PRO A 1 216 ? -2.776 20.234 17.892 1.00 88.94 216 PRO A O 1
ATOM 1608 N N . SER A 1 217 ? -0.925 19.204 17.133 1.00 86.31 217 SER A N 1
ATOM 1609 C CA . SER A 1 217 ? -0.581 20.193 16.104 1.00 86.31 217 SER A CA 1
ATOM 1610 C C . SER A 1 217 ? -0.794 19.700 14.672 1.00 86.31 217 SER A C 1
ATOM 1612 O O . SER A 1 217 ? -0.444 20.417 13.734 1.00 86.31 217 SER A O 1
ATOM 1614 N N . GLY A 1 218 ? -1.329 18.495 14.482 1.00 86.44 218 GLY A N 1
ATOM 1615 C CA . GLY A 1 218 ? -1.427 17.857 13.174 1.00 86.44 218 GLY A CA 1
ATOM 1616 C C . GLY A 1 218 ? -2.728 17.081 12.966 1.00 86.44 218 GLY A C 1
ATOM 1617 O O . GLY A 1 218 ? -3.642 17.134 13.788 1.00 86.44 218 GLY A O 1
ATOM 1618 N N . PRO A 1 219 ? -2.851 16.375 11.829 1.00 87.56 219 PRO A N 1
ATOM 1619 C CA . PRO A 1 219 ? -4.067 15.646 11.483 1.00 87.56 219 PRO A CA 1
ATOM 1620 C C . PRO A 1 219 ? -4.258 14.350 12.289 1.00 87.56 219 PRO A C 1
ATOM 1622 O O . PRO A 1 219 ? -5.324 13.750 12.211 1.00 87.56 219 PRO A O 1
ATOM 1625 N N . GLY A 1 220 ? -3.243 13.862 13.015 1.00 91.38 220 GLY A N 1
ATOM 1626 C CA . GLY A 1 220 ? -3.314 12.581 13.739 1.00 91.38 220 GLY A CA 1
ATOM 1627 C C . GLY A 1 220 ? -3.277 11.332 12.850 1.00 91.38 220 GLY A C 1
ATOM 1628 O O . GLY A 1 220 ? -3.325 10.213 13.359 1.00 91.38 220 GLY A O 1
ATOM 1629 N N . PHE A 1 221 ? -3.125 11.515 11.536 1.00 92.81 221 PHE A N 1
ATOM 1630 C CA . PHE A 1 221 ? -3.030 10.448 10.544 1.00 92.81 221 PHE A CA 1
ATOM 1631 C C . PHE A 1 221 ? -1.660 10.390 9.864 1.00 92.81 221 PHE A C 1
ATOM 1633 O O . PHE A 1 221 ? -0.919 11.379 9.792 1.00 92.81 221 PHE A O 1
ATOM 1640 N N . VAL A 1 222 ? -1.360 9.210 9.328 1.00 91.88 222 VAL A N 1
ATOM 1641 C CA . VAL A 1 222 ? -0.259 8.930 8.405 1.00 91.88 222 VAL A CA 1
ATOM 1642 C C . VAL A 1 222 ? -0.853 8.268 7.158 1.00 91.88 222 VAL A C 1
ATOM 1644 O O . VAL A 1 222 ? -1.728 7.411 7.272 1.00 91.88 222 VAL A O 1
ATOM 1647 N N . CYS A 1 223 ? -0.378 8.674 5.981 1.00 90.94 223 CYS A N 1
ATOM 1648 C CA . CYS A 1 223 ? -0.833 8.201 4.671 1.00 90.94 223 CYS A CA 1
ATOM 1649 C C . CYS A 1 223 ? 0.341 7.640 3.851 1.00 90.94 223 CYS A C 1
ATOM 1651 O O . CYS A 1 223 ? 1.482 7.632 4.313 1.00 90.94 223 CYS A O 1
ATOM 1653 N N . ASN A 1 224 ? 0.081 7.189 2.624 1.00 90.06 224 ASN A N 1
ATOM 1654 C CA . ASN A 1 224 ? 1.008 6.522 1.704 1.00 90.06 224 ASN A CA 1
ATOM 1655 C C . ASN A 1 224 ? 1.486 5.130 2.158 1.00 90.06 224 ASN A C 1
ATOM 1657 O O . ASN A 1 224 ? 2.565 4.680 1.767 1.00 90.06 224 ASN A O 1
ATOM 1661 N N . GLY A 1 225 ? 0.681 4.454 2.981 1.00 91.12 225 GLY A N 1
ATOM 1662 C CA . GLY A 1 225 ? 0.908 3.078 3.420 1.00 91.12 225 GLY A CA 1
ATOM 1663 C C . GLY A 1 225 ? -0.081 2.091 2.805 1.00 91.12 225 GLY A C 1
ATOM 1664 O O . GLY A 1 225 ? -1.173 2.477 2.388 1.00 91.12 225 GLY A O 1
ATOM 1665 N N . ASP A 1 226 ? 0.304 0.818 2.760 1.00 92.38 226 ASP A N 1
ATOM 1666 C CA . ASP A 1 226 ? -0.621 -0.307 2.599 1.00 92.38 226 ASP A CA 1
ATOM 1667 C C . ASP A 1 226 ? -1.109 -0.830 3.968 1.00 92.38 226 ASP A C 1
ATOM 1669 O O . ASP A 1 226 ? -0.806 -0.262 5.021 1.00 92.38 226 ASP A O 1
ATOM 1673 N N . ALA A 1 227 ? -1.854 -1.939 3.968 1.00 92.81 227 ALA A N 1
ATOM 1674 C CA . ALA A 1 227 ? -2.394 -2.562 5.179 1.00 92.81 227 ALA A CA 1
ATOM 1675 C C . ALA A 1 227 ? -1.331 -3.013 6.201 1.00 92.81 227 ALA A C 1
ATOM 1677 O O . ALA A 1 227 ? -1.685 -3.302 7.341 1.00 92.81 227 ALA A O 1
ATOM 1678 N N . MET A 1 228 ? -0.050 -3.050 5.827 1.00 92.44 228 MET A N 1
ATOM 1679 C CA . MET A 1 228 ? 1.093 -3.387 6.685 1.00 92.44 228 MET A CA 1
ATOM 1680 C C . MET A 1 228 ? 2.047 -2.192 6.873 1.00 92.44 228 MET A C 1
ATOM 1682 O O . MET A 1 228 ? 3.185 -2.362 7.313 1.00 92.44 228 MET A O 1
ATOM 1686 N N . ALA A 1 229 ? 1.594 -0.979 6.534 1.00 92.06 229 ALA A N 1
ATOM 1687 C CA . ALA A 1 229 ? 2.370 0.260 6.542 1.00 92.06 229 ALA A CA 1
ATOM 1688 C C . ALA A 1 229 ? 3.594 0.248 5.609 1.00 92.06 229 ALA A C 1
ATOM 1690 O O . ALA A 1 229 ? 4.558 0.982 5.838 1.00 92.06 229 ALA A O 1
ATOM 1691 N N . HIS A 1 230 ? 3.592 -0.555 4.543 1.00 92.25 230 HIS A N 1
ATOM 1692 C CA . HIS A 1 230 ? 4.624 -0.447 3.517 1.00 92.25 230 HIS A CA 1
ATOM 1693 C C . HIS A 1 230 ? 4.367 0.771 2.631 1.00 92.25 230 HIS A C 1
ATOM 1695 O O . HIS A 1 230 ? 3.229 1.066 2.274 1.00 92.25 230 HIS A O 1
ATOM 1701 N N . VAL A 1 231 ? 5.436 1.451 2.215 1.00 91.75 231 VAL A N 1
ATOM 1702 C CA . VAL A 1 231 ? 5.334 2.639 1.359 1.00 91.75 231 VAL A CA 1
ATOM 1703 C C . VAL A 1 231 ? 4.756 2.252 -0.001 1.00 91.75 231 VAL A C 1
ATOM 1705 O O . VAL A 1 231 ? 5.285 1.357 -0.673 1.00 91.75 231 VAL A O 1
ATOM 1708 N N . GLN A 1 232 ? 3.720 2.960 -0.443 1.00 91.81 232 GLN A N 1
ATOM 1709 C CA . GLN A 1 232 ? 3.101 2.724 -1.743 1.00 91.81 232 GLN A CA 1
ATOM 1710 C C . GLN A 1 232 ? 3.954 3.289 -2.893 1.00 91.81 232 GLN A C 1
ATOM 1712 O O . GLN A 1 232 ? 4.394 4.437 -2.887 1.00 91.81 232 GLN A O 1
ATOM 1717 N N . LYS A 1 233 ? 4.220 2.436 -3.883 1.00 92.69 233 LYS A N 1
ATOM 1718 C CA . LYS A 1 233 ? 5.060 2.668 -5.078 1.00 92.69 233 LYS A CA 1
ATOM 1719 C C . LYS A 1 233 ? 4.308 2.391 -6.381 1.00 92.69 233 LYS A C 1
ATOM 1721 O O . LYS A 1 233 ? 4.861 2.605 -7.465 1.00 92.69 233 LYS A O 1
ATOM 1726 N N . GLY A 1 234 ? 3.095 1.861 -6.259 1.00 94.75 234 GLY A N 1
ATOM 1727 C CA . GLY A 1 234 ? 2.220 1.530 -7.365 1.00 94.75 234 GLY A CA 1
ATOM 1728 C C . GLY A 1 234 ? 2.593 0.225 -8.051 1.00 94.75 234 GLY A C 1
ATOM 1729 O O . GLY A 1 234 ? 3.076 -0.725 -7.424 1.00 94.75 234 GLY A O 1
ATOM 1730 N N . VAL A 1 235 ? 2.352 0.180 -9.357 1.00 97.75 235 VAL A N 1
ATOM 1731 C CA . VAL A 1 235 ? 2.601 -1.000 -10.191 1.00 97.75 235 VAL A CA 1
ATOM 1732 C C . VAL A 1 235 ? 3.890 -0.805 -10.977 1.00 97.75 235 VAL A C 1
ATOM 1734 O O . VAL A 1 235 ? 4.027 0.176 -11.704 1.00 97.75 235 VAL A O 1
ATOM 1737 N N . VAL A 1 236 ? 4.845 -1.730 -10.862 1.00 98.31 236 VAL A N 1
ATOM 1738 C CA . VAL A 1 236 ? 6.150 -1.619 -11.538 1.00 98.31 236 VAL A CA 1
ATOM 1739 C C . VAL A 1 236 ? 6.495 -2.914 -12.262 1.00 98.31 236 VAL A C 1
ATOM 1741 O O . VAL A 1 236 ? 6.725 -3.938 -11.626 1.00 98.31 236 VAL A O 1
ATOM 1744 N N . ALA A 1 237 ? 6.600 -2.899 -13.591 1.00 98.62 237 ALA A N 1
ATOM 1745 C CA . ALA A 1 237 ? 6.906 -4.132 -14.320 1.00 98.62 237 ALA A CA 1
ATOM 1746 C C . ALA A 1 237 ? 8.331 -4.633 -14.018 1.00 98.62 237 ALA A C 1
ATOM 1748 O O . ALA A 1 237 ? 8.512 -5.789 -13.642 1.00 98.62 237 ALA A O 1
ATOM 1749 N N . PHE A 1 238 ? 9.333 -3.754 -14.095 1.00 98.69 238 PHE A N 1
ATOM 1750 C CA . PHE A 1 238 ? 10.718 -4.042 -13.711 1.00 98.69 238 PHE A CA 1
ATOM 1751 C C . PHE A 1 238 ? 11.197 -3.048 -12.650 1.00 98.69 238 PHE A C 1
ATOM 1753 O O . PHE A 1 238 ? 11.633 -1.948 -12.982 1.00 98.69 238 PHE A O 1
ATOM 1760 N N . LYS A 1 239 ? 11.145 -3.433 -11.374 1.00 97.69 239 LYS A N 1
ATOM 1761 C CA . LYS A 1 239 ? 11.665 -2.650 -10.244 1.00 97.69 239 LYS A CA 1
ATOM 1762 C C . LYS A 1 239 ? 13.116 -3.048 -9.977 1.00 97.69 239 LYS A C 1
ATOM 1764 O O . LYS A 1 239 ? 13.374 -4.013 -9.264 1.00 97.69 239 LYS A O 1
ATOM 1769 N N . MET A 1 240 ? 14.062 -2.355 -10.600 1.00 97.56 240 MET A N 1
ATOM 1770 C CA . MET A 1 240 ? 15.489 -2.699 -10.626 1.00 97.56 240 MET A CA 1
ATOM 1771 C C . MET A 1 240 ? 16.276 -1.954 -9.545 1.00 97.56 240 MET A C 1
ATOM 1773 O O . MET A 1 240 ? 17.323 -1.372 -9.809 1.00 97.56 240 MET A O 1
ATOM 1777 N N . ASP A 1 241 ? 15.756 -1.943 -8.326 1.00 94.00 241 ASP A N 1
ATOM 1778 C CA . ASP A 1 241 ? 16.274 -1.077 -7.275 1.00 94.00 241 ASP A CA 1
ATOM 1779 C C . ASP A 1 241 ? 17.539 -1.634 -6.618 1.00 94.00 241 ASP A C 1
ATOM 1781 O O . ASP A 1 241 ? 17.754 -2.847 -6.574 1.00 94.00 241 ASP A O 1
ATOM 1785 N N . GLY A 1 242 ? 18.392 -0.746 -6.096 1.00 93.50 242 GLY A N 1
ATOM 1786 C CA . GLY A 1 242 ? 19.586 -1.112 -5.328 1.00 93.50 242 GLY A CA 1
ATOM 1787 C C . GLY A 1 242 ? 20.490 -2.105 -6.062 1.00 93.50 242 GLY A C 1
ATOM 1788 O O . GLY A 1 242 ? 20.989 -3.052 -5.458 1.00 93.50 242 GLY A O 1
ATOM 1789 N N . THR A 1 243 ? 20.643 -1.944 -7.379 1.00 95.12 243 THR A N 1
ATOM 1790 C CA . THR A 1 243 ? 21.356 -2.896 -8.242 1.00 95.12 243 THR A CA 1
ATOM 1791 C C . THR A 1 243 ? 22.638 -2.282 -8.813 1.00 95.12 243 THR A C 1
ATOM 1793 O O . THR A 1 243 ? 22.676 -1.101 -9.149 1.00 95.12 243 THR A O 1
ATOM 1796 N N . SER A 1 244 ? 23.698 -3.080 -8.959 1.00 96.19 244 SER A N 1
ATOM 1797 C CA . SER A 1 244 ? 24.971 -2.700 -9.578 1.00 96.19 244 SER A CA 1
ATOM 1798 C C . SER A 1 244 ? 25.333 -3.630 -10.741 1.00 96.19 244 SER A C 1
ATOM 1800 O O . SER A 1 244 ? 25.139 -4.841 -10.650 1.00 96.19 244 SER A O 1
ATOM 1802 N N . ASN A 1 245 ? 25.889 -3.079 -11.824 1.00 97.56 245 ASN A N 1
ATOM 1803 C CA . ASN A 1 245 ? 26.268 -3.821 -13.035 1.00 97.56 245 ASN A CA 1
ATOM 1804 C C . ASN A 1 245 ? 25.098 -4.616 -13.656 1.00 97.56 245 ASN A C 1
ATOM 1806 O O . ASN A 1 245 ? 25.195 -5.814 -13.921 1.00 97.56 245 ASN A O 1
ATOM 1810 N N . LEU A 1 246 ? 23.969 -3.938 -13.876 1.00 98.44 246 LEU A N 1
ATOM 1811 C CA . LEU A 1 246 ? 22.768 -4.515 -14.487 1.00 98.44 246 LEU A CA 1
ATOM 1812 C C . LEU A 1 246 ? 22.879 -4.538 -16.018 1.00 98.44 246 LEU A C 1
ATOM 1814 O O . LEU A 1 246 ? 23.170 -3.518 -16.647 1.00 98.44 246 LEU A O 1
ATOM 1818 N N . SER A 1 247 ? 22.551 -5.662 -16.649 1.00 98.69 247 SER A N 1
ATOM 1819 C CA . SER A 1 247 ? 22.414 -5.760 -18.106 1.00 98.69 247 SER A CA 1
ATOM 1820 C C . SER A 1 247 ? 21.021 -6.245 -18.490 1.00 98.69 247 SER A C 1
ATOM 1822 O O . SER A 1 247 ? 20.661 -7.382 -18.210 1.00 98.69 247 SER A O 1
ATOM 1824 N N . MET A 1 248 ? 20.265 -5.412 -19.202 1.00 98.81 248 MET A N 1
ATOM 1825 C CA . MET A 1 248 ? 18.959 -5.762 -19.763 1.00 98.81 248 MET A CA 1
ATOM 1826 C C . MET A 1 248 ? 19.014 -5.688 -21.288 1.00 98.81 248 MET A C 1
ATOM 1828 O O . MET A 1 248 ? 19.384 -4.656 -21.856 1.00 98.81 248 MET A O 1
ATOM 1832 N N . ASN A 1 249 ? 18.652 -6.768 -21.976 1.00 98.81 249 ASN A N 1
ATOM 1833 C CA . ASN A 1 249 ? 18.620 -6.823 -23.434 1.00 98.81 249 ASN A CA 1
ATOM 1834 C C . ASN A 1 249 ? 17.312 -7.441 -23.927 1.00 98.81 249 ASN A C 1
ATOM 1836 O O . ASN A 1 249 ? 17.014 -8.586 -23.602 1.00 98.81 249 ASN A O 1
ATOM 1840 N N . LYS A 1 250 ? 16.584 -6.724 -24.790 1.00 98.69 250 LYS A N 1
ATOM 1841 C CA . LYS A 1 250 ? 15.300 -7.177 -25.352 1.00 98.69 250 LYS A CA 1
ATOM 1842 C C . LYS A 1 250 ? 14.269 -7.517 -24.267 1.00 98.69 250 LYS A C 1
ATOM 1844 O O . LYS A 1 250 ? 13.672 -8.583 -24.318 1.00 98.69 250 LYS A O 1
ATOM 1849 N N . CYS A 1 251 ? 14.122 -6.654 -23.264 1.00 98.81 251 CYS A N 1
ATOM 1850 C CA . CYS A 1 251 ? 13.109 -6.824 -22.225 1.00 98.81 251 CYS A CA 1
ATOM 1851 C C . CYS A 1 251 ? 11.878 -5.966 -22.513 1.00 98.81 251 CYS A C 1
ATOM 1853 O O . CYS A 1 251 ? 12.025 -4.816 -22.928 1.00 98.81 251 CYS A O 1
ATOM 1855 N N . ASP A 1 252 ? 10.685 -6.487 -22.255 1.00 98.50 252 ASP A N 1
ATOM 1856 C CA . ASP A 1 252 ? 9.434 -5.811 -22.601 1.00 98.50 252 ASP A CA 1
ATOM 1857 C C . ASP A 1 252 ? 8.500 -5.712 -21.393 1.00 98.50 252 ASP A C 1
ATOM 1859 O O . ASP A 1 252 ? 8.267 -6.701 -20.703 1.00 98.50 252 ASP A O 1
ATOM 1863 N N . ALA A 1 253 ? 7.949 -4.526 -21.153 1.00 98.69 253 ALA A N 1
ATOM 1864 C CA . ALA A 1 253 ? 6.831 -4.314 -20.239 1.00 98.69 253 ALA A CA 1
ATOM 1865 C C . ALA A 1 253 ? 5.589 -3.999 -21.077 1.00 98.69 253 ALA A C 1
ATOM 1867 O O . ALA A 1 253 ? 5.590 -3.019 -21.827 1.00 98.69 253 ALA A O 1
ATOM 1868 N N . ASN A 1 254 ? 4.562 -4.840 -20.994 1.00 98.62 254 ASN A N 1
ATOM 1869 C CA . ASN A 1 254 ? 3.379 -4.747 -21.838 1.00 98.62 254 ASN A CA 1
ATOM 1870 C C . ASN A 1 254 ? 2.088 -4.911 -21.025 1.00 98.62 254 ASN A C 1
ATOM 1872 O O . ASN A 1 254 ? 1.998 -5.826 -20.215 1.00 98.62 254 ASN A O 1
ATOM 1876 N N . ASP A 1 255 ? 1.088 -4.065 -21.278 1.00 98.31 255 ASP A N 1
ATOM 1877 C CA . ASP A 1 255 ? -0.216 -4.112 -20.592 1.00 98.31 255 ASP A CA 1
ATOM 1878 C C . ASP A 1 255 ? -0.082 -4.018 -19.064 1.00 98.31 255 ASP A C 1
ATOM 1880 O O . ASP A 1 255 ? -0.551 -4.879 -18.319 1.00 98.31 255 ASP A O 1
ATOM 1884 N N . ILE A 1 256 ? 0.593 -2.962 -18.599 1.00 98.50 256 ILE A N 1
ATOM 1885 C CA . ILE A 1 256 ? 0.814 -2.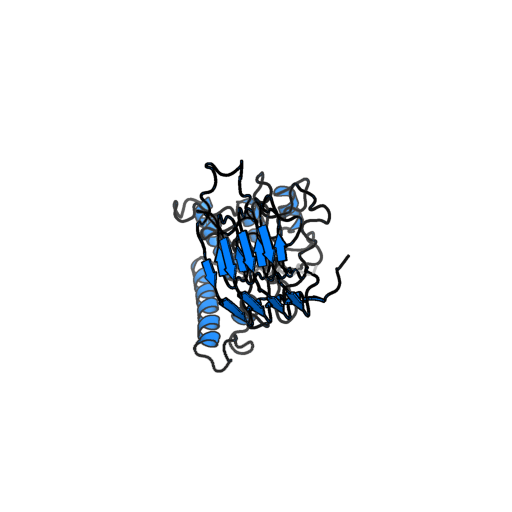703 -17.171 1.00 98.50 256 ILE A CA 1
ATOM 1886 C C . ILE A 1 256 ? -0.194 -1.655 -16.716 1.00 98.50 256 ILE A C 1
ATOM 1888 O O . ILE A 1 256 ? -0.110 -0.498 -17.126 1.00 98.50 256 ILE A O 1
ATOM 1892 N N . ILE A 1 257 ? -1.163 -2.055 -15.900 1.00 97.62 257 ILE A N 1
ATOM 1893 C CA . ILE A 1 257 ? -2.311 -1.206 -15.568 1.00 97.62 257 ILE A CA 1
ATOM 1894 C C . ILE A 1 257 ? -2.432 -1.069 -14.058 1.00 97.62 257 ILE A C 1
ATOM 1896 O O . ILE A 1 257 ? -2.564 -2.058 -13.340 1.00 97.62 257 ILE A O 1
ATOM 1900 N N . ASN A 1 258 ? -2.450 0.168 -13.582 1.00 97.19 258 ASN A N 1
ATOM 1901 C CA . ASN A 1 258 ? -2.838 0.479 -12.219 1.00 97.19 258 ASN A CA 1
ATOM 1902 C C . ASN A 1 258 ? -4.231 1.105 -12.218 1.00 97.19 258 ASN A C 1
ATOM 1904 O O . ASN A 1 258 ? -4.450 2.150 -12.835 1.00 97.19 258 ASN A O 1
ATOM 1908 N N . ILE A 1 259 ? -5.171 0.453 -11.541 1.00 95.31 259 ILE A N 1
ATOM 1909 C CA . ILE A 1 259 ? -6.543 0.948 -11.371 1.00 95.31 259 ILE A CA 1
ATOM 1910 C C . ILE A 1 259 ? -6.785 1.557 -9.985 1.00 95.31 259 ILE A C 1
ATOM 1912 O O . ILE A 1 259 ? -7.909 1.951 -9.691 1.00 95.31 259 ILE A O 1
ATOM 1916 N N . GLY A 1 260 ? -5.743 1.636 -9.153 1.00 91.81 260 GLY A N 1
ATOM 1917 C CA . GLY A 1 260 ? -5.776 2.312 -7.861 1.00 91.81 260 GLY A CA 1
ATOM 1918 C C . GLY A 1 260 ? -6.079 3.803 -7.995 1.00 91.81 260 GLY A C 1
ATOM 1919 O O . GLY A 1 260 ? -5.724 4.425 -8.998 1.00 91.81 260 GLY A O 1
ATOM 1920 N N . THR A 1 261 ? -6.745 4.363 -6.987 1.00 88.81 261 THR A N 1
ATOM 1921 C CA . THR A 1 261 ? -7.217 5.755 -6.946 1.00 88.81 261 THR A CA 1
ATOM 1922 C C . THR A 1 261 ? -6.192 6.697 -6.327 1.00 88.81 261 THR A C 1
ATOM 1924 O O . THR A 1 261 ? -5.250 6.255 -5.677 1.00 88.81 261 THR A O 1
ATOM 1927 N N . ALA A 1 262 ? -6.395 8.007 -6.475 1.00 87.12 262 ALA A N 1
ATOM 1928 C CA . ALA A 1 262 ? -5.624 9.015 -5.754 1.00 87.12 262 ALA A CA 1
ATOM 1929 C C . ALA A 1 262 ? -5.657 8.795 -4.226 1.00 87.12 262 ALA A C 1
ATOM 1931 O O . ALA A 1 262 ? -6.614 8.241 -3.679 1.00 87.12 262 ALA A O 1
ATOM 1932 N N . GLY A 1 263 ? -4.595 9.244 -3.552 1.00 87.44 263 GLY A N 1
ATOM 1933 C CA . GLY A 1 263 ? -4.454 9.147 -2.099 1.00 87.44 263 GLY A CA 1
ATOM 1934 C C . GLY A 1 263 ? -5.435 10.043 -1.338 1.00 87.44 263 GLY A C 1
ATOM 1935 O O . GLY A 1 263 ? -6.052 10.957 -1.891 1.00 87.44 263 GLY A O 1
ATOM 1936 N N . SER A 1 264 ? -5.566 9.787 -0.042 1.00 87.25 264 SER A N 1
ATOM 1937 C CA . SER A 1 264 ? -6.468 10.487 0.862 1.00 87.25 264 SER A CA 1
ATOM 1938 C C . SER A 1 264 ? -5.997 11.904 1.174 1.00 87.25 264 SER A C 1
ATOM 1940 O O . SER A 1 264 ? -4.825 12.163 1.446 1.00 87.25 264 SER A O 1
ATOM 1942 N N . GLN A 1 265 ? -6.955 12.825 1.272 1.00 84.75 265 GLN A N 1
ATOM 1943 C CA . GLN A 1 265 ? -6.722 14.185 1.770 1.00 84.75 265 GLN A CA 1
ATOM 1944 C C . GLN A 1 265 ? -6.684 14.259 3.309 1.00 84.75 265 GLN A C 1
ATOM 1946 O O . GLN A 1 265 ? -6.373 15.311 3.868 1.00 84.75 265 GLN A O 1
ATOM 1951 N N . SER A 1 266 ? -6.954 13.150 4.014 1.00 86.06 266 SER A N 1
ATOM 1952 C CA . SER A 1 266 ? -7.021 13.105 5.491 1.00 86.06 266 SER A CA 1
ATOM 1953 C C . SER A 1 266 ? -5.695 13.465 6.171 1.00 86.06 266 SER A C 1
ATOM 1955 O O . SER A 1 266 ? -5.668 13.849 7.336 1.00 86.06 266 SER A O 1
ATOM 1957 N N . CYS A 1 267 ? -4.592 13.369 5.436 1.00 80.12 267 CYS A N 1
ATOM 1958 C CA . CYS A 1 267 ? -3.245 13.674 5.903 1.00 80.12 267 CYS A CA 1
ATOM 1959 C C . CYS A 1 267 ? -2.795 15.120 5.621 1.00 80.12 267 CYS A C 1
ATOM 1961 O O . CYS A 1 267 ? -1.658 15.481 5.937 1.00 80.12 267 CYS A O 1
ATOM 1963 N N . GLY A 1 268 ? -3.688 15.952 5.071 1.00 69.69 268 GLY A N 1
ATOM 1964 C CA . GLY A 1 268 ? -3.450 17.358 4.744 1.00 69.69 268 GLY A CA 1
ATOM 1965 C C . GLY A 1 268 ? -2.694 17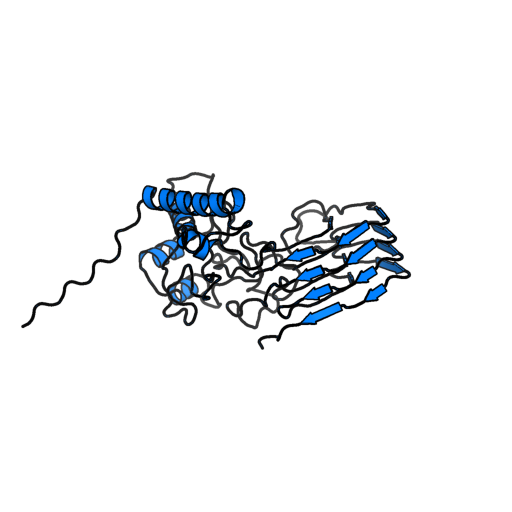.575 3.425 1.00 69.69 268 GLY A C 1
ATOM 1966 O O . GLY A 1 268 ? -1.840 16.783 3.034 1.00 69.69 268 GLY A O 1
ATOM 1967 N N . ARG A 1 269 ? -2.979 18.702 2.749 1.00 56.44 269 ARG A N 1
ATOM 1968 C CA . ARG A 1 269 ? -2.367 19.085 1.453 1.00 56.44 269 ARG A CA 1
ATOM 1969 C C . ARG A 1 269 ? -0.865 19.386 1.543 1.00 56.44 269 ARG A C 1
ATOM 1971 O O . ARG A 1 269 ? -0.155 19.283 0.548 1.00 56.44 269 ARG A O 1
ATOM 1978 N N . THR A 1 270 ? -0.353 19.744 2.720 1.00 44.16 270 THR A N 1
ATOM 1979 C CA . THR A 1 270 ? 1.075 20.010 2.956 1.00 44.16 270 THR A CA 1
ATOM 1980 C C . THR A 1 270 ? 1.810 18.743 3.395 1.00 44.16 270 THR A C 1
ATOM 1982 O O . THR A 1 270 ? 2.428 18.706 4.454 1.00 44.16 270 THR A O 1
ATOM 1985 N N . ALA A 1 271 ? 1.794 17.702 2.561 1.00 45.28 271 ALA A N 1
ATOM 1986 C CA . ALA A 1 271 ? 2.707 16.560 2.688 1.00 45.28 271 ALA A CA 1
ATOM 1987 C C . ALA A 1 271 ? 4.099 16.874 2.092 1.00 45.28 271 ALA A C 1
ATOM 1989 O O . ALA A 1 271 ? 4.814 15.998 1.604 1.00 45.28 271 ALA A O 1
ATOM 1990 N N . THR A 1 272 ? 4.501 18.150 2.089 1.00 35.59 272 THR A N 1
ATOM 1991 C CA . THR A 1 272 ? 5.838 18.574 1.681 1.00 35.59 272 THR A CA 1
ATOM 1992 C C . THR A 1 272 ? 6.808 18.272 2.818 1.00 35.59 272 THR A C 1
ATOM 1994 O O . THR A 1 272 ? 6.914 19.016 3.788 1.00 35.59 272 THR A O 1
ATOM 1997 N N . ARG A 1 273 ? 7.519 17.160 2.649 1.00 40.12 273 ARG A N 1
ATOM 1998 C CA . ARG A 1 273 ? 8.709 16.704 3.378 1.00 40.12 273 ARG A CA 1
ATOM 1999 C C . ARG A 1 273 ? 8.566 16.111 4.779 1.00 40.12 273 ARG A C 1
ATOM 2001 O O . ARG A 1 273 ? 9.198 15.079 4.952 1.00 40.12 273 ARG A O 1
ATOM 2008 N N . ASP A 1 274 ? 7.777 16.632 5.721 1.00 45.56 274 ASP A N 1
ATOM 2009 C CA . ASP A 1 274 ? 8.128 16.287 7.117 1.00 45.56 274 ASP A CA 1
ATOM 2010 C C . ASP A 1 274 ? 7.197 15.399 7.963 1.00 45.56 274 ASP A C 1
ATOM 2012 O O . ASP A 1 274 ? 7.733 14.768 8.867 1.00 45.56 274 ASP A O 1
ATOM 2016 N N . TYR A 1 275 ? 5.877 15.242 7.747 1.00 46.50 275 TYR A N 1
ATOM 2017 C CA . TYR A 1 275 ? 5.093 14.552 8.806 1.00 46.50 275 TYR A CA 1
ATOM 2018 C C . TYR A 1 275 ? 3.946 13.616 8.414 1.00 46.50 275 TYR A C 1
ATOM 2020 O O . TYR A 1 275 ? 3.581 12.795 9.257 1.00 46.50 275 TYR A O 1
ATOM 2028 N N . SER A 1 276 ? 3.369 13.673 7.213 1.00 55.50 276 SER A N 1
ATOM 2029 C CA . SER A 1 276 ? 2.106 12.965 6.917 1.00 55.50 276 SER A CA 1
ATOM 2030 C C . SER A 1 276 ? 2.214 11.787 5.938 1.00 55.50 276 SER A C 1
ATOM 2032 O O . SER A 1 276 ? 1.208 11.211 5.528 1.00 55.50 276 SER A O 1
ATOM 2034 N N . ILE A 1 277 ? 3.443 11.384 5.620 1.00 61.78 277 ILE A N 1
ATOM 2035 C CA . ILE A 1 277 ? 3.768 10.236 4.770 1.00 61.78 277 ILE A CA 1
ATOM 2036 C C . ILE A 1 277 ? 4.368 9.145 5.664 1.00 61.78 277 ILE A C 1
ATOM 2038 O O . ILE A 1 277 ? 5.080 9.465 6.620 1.00 61.78 277 ILE A O 1
ATOM 2042 N N . VAL A 1 278 ? 4.096 7.872 5.365 1.00 69.56 278 VAL A N 1
ATOM 2043 C CA . VAL A 1 278 ? 4.767 6.729 6.000 1.00 69.56 278 VAL A CA 1
ATOM 2044 C C . VAL A 1 278 ? 6.280 6.959 6.047 1.00 69.56 278 VAL A C 1
ATOM 2046 O O . VAL A 1 278 ? 6.907 7.373 5.064 1.00 69.56 278 VAL A O 1
ATOM 2049 N N . ALA A 1 279 ? 6.862 6.691 7.215 1.00 74.38 279 ALA A N 1
ATOM 2050 C CA . ALA A 1 279 ? 8.279 6.847 7.484 1.00 74.38 279 ALA A CA 1
ATOM 2051 C C . ALA A 1 279 ? 9.120 6.100 6.441 1.00 74.38 279 ALA A C 1
ATOM 2053 O O . ALA A 1 279 ? 8.756 5.022 5.970 1.00 74.38 279 ALA A O 1
ATOM 2054 N N . ARG A 1 280 ? 10.282 6.670 6.102 1.00 78.31 280 ARG A N 1
ATOM 2055 C CA . ARG A 1 280 ? 11.202 6.133 5.083 1.00 78.31 280 ARG A CA 1
ATOM 2056 C C . ARG A 1 280 ? 10.624 6.114 3.661 1.00 78.31 280 ARG A C 1
ATOM 2058 O O . ARG A 1 280 ? 11.130 5.382 2.812 1.00 78.31 280 ARG A O 1
ATOM 2065 N N . SER A 1 281 ? 9.598 6.918 3.366 1.00 78.56 281 SER A N 1
ATOM 2066 C CA . SER A 1 281 ? 9.209 7.199 1.981 1.00 78.56 281 SER A CA 1
ATOM 2067 C C . SER A 1 281 ? 10.292 8.006 1.264 1.00 78.56 281 SER A C 1
ATOM 2069 O O . SER A 1 281 ? 10.820 8.982 1.790 1.00 78.56 281 SER A O 1
ATOM 2071 N N . SER A 1 282 ? 10.595 7.613 0.030 1.00 79.19 282 SER A N 1
ATOM 2072 C CA . SER A 1 282 ? 11.481 8.351 -0.876 1.00 79.19 282 SER A CA 1
ATOM 2073 C C . SER A 1 282 ? 10.705 9.230 -1.863 1.00 79.19 282 SER A C 1
ATOM 2075 O O . SER A 1 282 ? 11.310 9.998 -2.608 1.00 79.19 282 SER A O 1
ATOM 2077 N N . VAL A 1 283 ? 9.379 9.067 -1.914 1.00 74.25 283 VAL A N 1
ATOM 2078 C CA . VAL A 1 283 ? 8.467 9.814 -2.781 1.00 74.25 283 VAL A CA 1
ATOM 2079 C C . VAL A 1 283 ? 7.676 10.807 -1.941 1.00 74.25 283 VAL A C 1
ATOM 2081 O O . VAL A 1 283 ? 7.292 10.519 -0.805 1.00 74.25 283 VAL A O 1
ATOM 2084 N N . VAL A 1 284 ? 7.467 11.997 -2.498 1.00 75.62 284 VAL A N 1
ATOM 2085 C CA . VAL A 1 284 ? 6.606 13.015 -1.895 1.00 75.62 284 VAL A CA 1
ATOM 2086 C C . VAL A 1 284 ? 5.160 12.684 -2.254 1.00 75.62 284 VAL A C 1
ATOM 2088 O O . VAL A 1 284 ? 4.860 12.458 -3.422 1.00 75.62 284 VAL A O 1
ATOM 2091 N N . GLY A 1 285 ? 4.274 12.686 -1.261 1.00 80.50 285 GLY A N 1
ATOM 2092 C CA . GLY A 1 285 ? 2.859 12.363 -1.435 1.00 80.50 285 GLY A CA 1
ATOM 2093 C C . GLY A 1 285 ? 2.587 10.865 -1.586 1.00 80.50 285 GLY A C 1
ATOM 2094 O O . GLY A 1 285 ? 3.312 10.034 -1.039 1.00 80.50 285 GLY A O 1
ATOM 2095 N N . TYR A 1 286 ? 1.510 10.547 -2.305 1.00 87.00 286 TYR A N 1
ATOM 2096 C CA . TYR A 1 286 ? 1.029 9.187 -2.528 1.00 87.00 286 TYR A CA 1
ATOM 2097 C C . TYR A 1 286 ? 1.563 8.611 -3.844 1.00 87.00 286 TYR A C 1
ATOM 2099 O O . TYR A 1 286 ? 1.262 9.137 -4.913 1.00 87.00 286 TYR A O 1
ATOM 2107 N N . GLY A 1 287 ? 2.329 7.519 -3.771 1.00 89.06 287 GLY A N 1
ATOM 2108 C CA . GLY A 1 287 ? 2.890 6.842 -4.950 1.00 89.06 287 GLY A CA 1
ATOM 2109 C C . GLY A 1 287 ? 2.071 5.647 -5.442 1.00 89.06 287 GLY A C 1
ATOM 2110 O O . GLY A 1 287 ? 2.439 5.017 -6.433 1.00 89.06 287 GLY A O 1
ATOM 2111 N N . GLY A 1 288 ? 0.990 5.286 -4.745 1.00 92.00 288 GLY A N 1
ATOM 2112 C CA . GLY A 1 288 ? 0.267 4.046 -5.015 1.00 92.00 288 GLY A CA 1
ATOM 2113 C C . GLY A 1 288 ? -0.502 4.037 -6.330 1.00 92.00 288 GLY A C 1
ATOM 2114 O O . GLY A 1 288 ? -0.544 2.994 -6.962 1.00 92.00 288 GLY A O 1
ATOM 2115 N N . ALA A 1 289 ? -1.012 5.170 -6.814 1.00 93.19 289 ALA A N 1
ATOM 2116 C CA . ALA A 1 289 ? -1.723 5.235 -8.098 1.00 93.19 289 ALA A CA 1
ATOM 2117 C C . ALA A 1 289 ? -0.789 5.166 -9.324 1.00 93.19 289 ALA A C 1
ATOM 2119 O O . ALA A 1 289 ? -1.251 5.029 -10.459 1.00 93.19 289 ALA A O 1
ATOM 2120 N N . ASP A 1 290 ? 0.526 5.265 -9.130 1.00 95.12 290 ASP A N 1
ATOM 2121 C CA . ASP A 1 290 ? 1.482 5.311 -10.231 1.00 95.12 290 ASP A CA 1
ATOM 2122 C C . ASP A 1 290 ? 1.646 3.954 -10.932 1.00 95.12 290 ASP A C 1
ATOM 2124 O O . ASP A 1 290 ? 1.517 2.880 -10.337 1.00 95.12 290 ASP A O 1
ATOM 2128 N N . VAL A 1 291 ? 2.030 4.000 -12.205 1.00 97.62 291 VAL A N 1
ATOM 2129 C CA . VAL A 1 291 ? 2.484 2.843 -12.973 1.00 97.62 291 VAL A CA 1
ATOM 2130 C C . VAL A 1 291 ? 3.839 3.118 -13.620 1.00 97.62 291 VAL A C 1
ATOM 2132 O O . VAL A 1 291 ? 4.082 4.188 -14.181 1.00 97.62 291 VAL A O 1
ATOM 2135 N N . ARG A 1 292 ? 4.740 2.136 -13.554 1.00 98.31 292 ARG A N 1
ATOM 2136 C CA . ARG A 1 292 ? 6.103 2.209 -14.087 1.00 98.31 292 ARG A CA 1
ATOM 2137 C C . ARG A 1 292 ? 6.406 0.992 -14.957 1.00 98.31 292 ARG A C 1
ATOM 2139 O O . ARG A 1 292 ? 6.222 -0.148 -14.533 1.00 98.31 292 ARG A O 1
ATOM 2146 N N . GLY A 1 293 ? 6.930 1.213 -16.160 1.00 98.56 293 GLY A N 1
ATOM 2147 C CA . GLY A 1 293 ? 7.481 0.137 -16.988 1.00 98.56 293 GLY A CA 1
ATOM 2148 C C . GLY A 1 293 ? 8.775 -0.401 -16.376 1.00 98.56 293 GLY A C 1
ATOM 2149 O O . GLY A 1 293 ? 8.842 -1.534 -15.909 1.00 98.56 293 GLY A O 1
ATOM 2150 N N . PHE A 1 294 ? 9.800 0.441 -16.318 1.00 98.69 294 PHE A N 1
ATOM 2151 C CA . PHE A 1 294 ? 11.087 0.138 -15.700 1.00 98.69 294 PHE A CA 1
ATOM 2152 C C . PHE A 1 294 ? 11.402 1.211 -14.662 1.00 98.69 294 PHE A C 1
ATOM 2154 O O . PHE A 1 294 ? 11.347 2.394 -14.981 1.00 98.69 294 PHE A O 1
ATOM 2161 N N . SER A 1 295 ? 11.757 0.812 -13.444 1.00 98.12 295 SER A N 1
ATOM 2162 C CA . SER A 1 295 ? 12.212 1.711 -12.384 1.00 98.12 295 SER A CA 1
ATOM 2163 C C . SER A 1 295 ? 13.636 1.355 -11.974 1.00 98.12 295 SER A C 1
ATOM 2165 O O . SER A 1 295 ? 13.953 0.179 -11.801 1.00 98.12 295 SER A O 1
ATOM 2167 N N . PHE A 1 296 ? 14.485 2.370 -11.850 1.00 97.62 296 PHE A N 1
ATOM 2168 C CA . PHE A 1 296 ? 15.887 2.275 -11.463 1.00 97.62 296 PHE A CA 1
ATOM 2169 C C . PHE A 1 296 ? 16.144 3.261 -10.318 1.00 97.62 296 PHE A C 1
ATOM 2171 O O . PHE A 1 296 ? 16.480 4.427 -10.558 1.00 97.62 296 PHE A O 1
ATOM 2178 N N . ALA A 1 297 ? 15.991 2.801 -9.076 1.00 95.25 297 ALA A N 1
ATOM 2179 C CA . ALA A 1 297 ? 16.366 3.557 -7.882 1.00 95.25 297 ALA A CA 1
ATOM 2180 C C . ALA A 1 297 ? 17.669 3.028 -7.283 1.00 95.25 297 ALA A C 1
ATOM 2182 O O . ALA A 1 297 ? 17.870 1.814 -7.194 1.00 95.25 297 ALA A O 1
ATOM 2183 N N . GLY A 1 298 ? 18.584 3.915 -6.895 1.00 94.19 298 GLY A N 1
ATOM 2184 C CA . GLY A 1 298 ? 19.880 3.531 -6.333 1.00 94.19 298 GLY A CA 1
ATOM 2185 C C . GLY A 1 298 ? 20.686 2.588 -7.232 1.00 94.19 298 GLY A C 1
ATOM 2186 O O . GLY A 1 298 ? 21.487 1.789 -6.748 1.00 94.19 298 GLY A O 1
ATOM 2187 N N . THR A 1 299 ? 20.441 2.630 -8.542 1.00 96.25 299 THR A N 1
ATOM 2188 C CA . THR A 1 299 ? 21.032 1.725 -9.526 1.00 96.25 299 THR A CA 1
ATOM 2189 C C . THR A 1 299 ? 22.335 2.295 -10.066 1.00 96.25 299 THR A C 1
ATOM 2191 O O . THR A 1 299 ? 22.402 3.451 -10.492 1.00 96.25 299 THR A O 1
ATOM 2194 N N . VAL A 1 300 ? 23.376 1.471 -10.118 1.00 96.19 300 VAL A N 1
ATOM 2195 C CA . VAL A 1 300 ? 24.711 1.862 -10.571 1.00 96.19 300 VAL A CA 1
ATOM 2196 C C . VAL A 1 300 ? 25.145 0.983 -11.745 1.00 96.19 300 VAL A C 1
ATOM 2198 O O . VAL A 1 300 ? 25.049 -0.237 -11.693 1.00 96.19 300 VAL A O 1
ATOM 2201 N N . ASP A 1 301 ? 25.651 1.593 -12.818 1.00 97.88 301 ASP A N 1
ATOM 2202 C CA . ASP A 1 301 ? 26.187 0.865 -13.984 1.00 97.88 301 ASP A CA 1
ATOM 2203 C C . ASP A 1 301 ? 25.175 -0.075 -14.668 1.00 97.88 301 ASP A C 1
ATOM 2205 O O . ASP A 1 301 ? 25.432 -1.260 -14.868 1.00 97.88 301 ASP A O 1
ATOM 2209 N N . ALA A 1 302 ? 24.026 0.459 -15.087 1.00 98.38 302 ALA A N 1
ATOM 2210 C CA . ALA A 1 302 ? 23.030 -0.303 -15.841 1.00 98.38 302 ALA A CA 1
ATOM 2211 C C . ALA A 1 302 ? 23.150 -0.098 -17.363 1.00 98.38 302 ALA A C 1
ATOM 2213 O O . ALA A 1 302 ? 23.336 1.020 -17.851 1.00 98.38 302 ALA A O 1
ATOM 2214 N N . ARG A 1 303 ? 22.994 -1.171 -18.144 1.00 98.7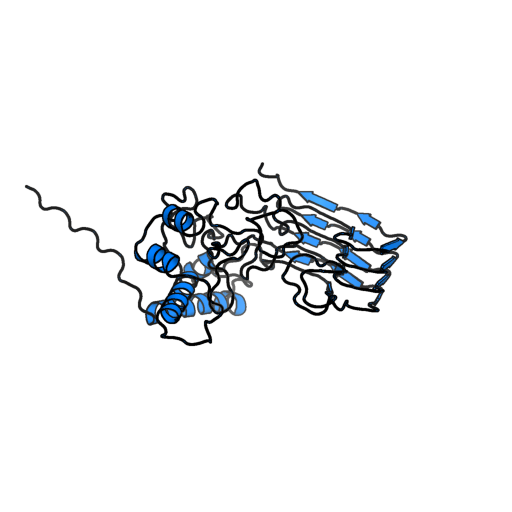5 303 ARG A N 1
ATOM 2215 C CA . ARG A 1 303 ? 22.942 -1.154 -19.616 1.00 98.75 303 ARG A CA 1
ATOM 2216 C C . ARG A 1 303 ? 21.628 -1.753 -20.100 1.00 98.75 303 ARG A C 1
ATOM 2218 O O . ARG A 1 303 ? 21.432 -2.958 -20.007 1.00 98.75 303 ARG A O 1
ATOM 2225 N N . ILE A 1 304 ? 20.768 -0.922 -20.676 1.00 98.62 304 ILE A N 1
ATOM 2226 C CA . ILE A 1 304 ? 19.437 -1.297 -21.154 1.00 98.62 304 ILE A CA 1
ATOM 2227 C C . ILE A 1 304 ? 19.450 -1.202 -22.679 1.00 98.62 304 ILE A C 1
ATOM 2229 O O . ILE A 1 304 ? 19.763 -0.153 -23.243 1.00 98.62 304 ILE A O 1
ATOM 2233 N N . ARG A 1 305 ? 19.181 -2.306 -23.376 1.00 98.81 305 ARG A N 1
ATOM 2234 C CA . ARG A 1 305 ? 19.324 -2.397 -24.835 1.00 98.81 305 ARG A CA 1
ATOM 2235 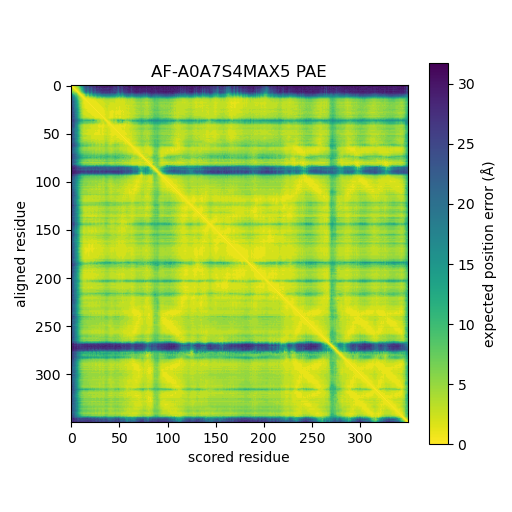C C . ARG A 1 305 ? 18.097 -3.025 -25.468 1.00 98.81 305 ARG A C 1
ATOM 2237 O O . ARG A 1 305 ? 17.758 -4.158 -25.150 1.00 98.81 305 ARG A O 1
ATOM 2244 N N . ARG A 1 306 ? 17.511 -2.355 -26.463 1.00 98.69 306 ARG A N 1
ATOM 2245 C CA . ARG A 1 306 ? 16.382 -2.889 -27.247 1.00 98.69 306 ARG A CA 1
ATOM 2246 C C . ARG A 1 306 ? 15.184 -3.299 -26.384 1.00 98.69 306 ARG A C 1
ATOM 2248 O O . ARG A 1 306 ? 14.494 -4.243 -26.741 1.00 98.69 306 ARG A O 1
ATOM 2255 N N . CYS A 1 307 ? 14.985 -2.638 -25.248 1.00 98.75 307 CYS A N 1
ATOM 2256 C CA . CYS A 1 307 ? 13.835 -2.878 -24.384 1.00 98.75 307 CYS A CA 1
ATOM 2257 C C . CYS A 1 307 ? 12.656 -2.006 -24.822 1.00 98.75 307 CYS A C 1
ATOM 2259 O O . CYS A 1 307 ? 12.877 -0.945 -25.411 1.00 98.75 307 CYS A O 1
ATOM 2261 N N . ALA A 1 308 ? 11.425 -2.413 -24.525 1.00 98.69 308 ALA A N 1
ATOM 2262 C CA . ALA A 1 308 ? 10.255 -1.603 -24.837 1.00 98.69 308 ALA A CA 1
ATOM 2263 C C . ALA A 1 308 ? 9.237 -1.554 -23.699 1.00 98.69 308 ALA A C 1
ATOM 2265 O O . ALA A 1 308 ? 9.092 -2.497 -22.924 1.00 98.69 308 ALA A O 1
ATOM 2266 N N . VAL A 1 309 ? 8.508 -0.444 -23.640 1.00 98.75 309 VAL A N 1
ATOM 2267 C CA . VAL A 1 309 ? 7.314 -0.280 -22.810 1.00 98.75 309 VAL A CA 1
ATOM 2268 C C . VAL A 1 309 ? 6.122 -0.060 -23.727 1.00 98.75 309 VAL A C 1
ATOM 2270 O O . VAL A 1 309 ? 6.182 0.773 -24.635 1.00 98.75 309 VAL A O 1
ATOM 2273 N N . ARG A 1 310 ? 5.047 -0.821 -23.540 1.00 98.50 310 ARG A N 1
ATOM 2274 C CA . ARG A 1 310 ? 3.835 -0.714 -24.355 1.00 98.50 310 ARG A CA 1
ATOM 2275 C C . ARG A 1 310 ? 2.597 -0.794 -23.480 1.00 98.50 310 ARG A C 1
ATOM 2277 O O . ARG A 1 310 ? 2.519 -1.680 -22.640 1.00 98.50 310 ARG A O 1
ATOM 2284 N N . ARG A 1 311 ? 1.617 0.074 -23.737 1.00 97.81 311 ARG A N 1
ATOM 2285 C CA . ARG A 1 311 ? 0.300 0.033 -23.078 1.00 97.81 311 ARG A CA 1
ATOM 2286 C C . ARG A 1 311 ? 0.442 0.015 -21.557 1.00 97.81 311 ARG A C 1
ATOM 2288 O O . ARG A 1 311 ? 0.115 -0.972 -20.906 1.00 97.81 311 ARG A O 1
ATOM 2295 N N . ILE A 1 312 ? 0.984 1.100 -21.012 1.00 98.12 312 ILE A N 1
ATOM 2296 C CA . ILE A 1 312 ? 0.989 1.306 -19.563 1.00 98.12 312 ILE A CA 1
ATOM 2297 C C . ILE A 1 312 ? -0.006 2.397 -19.202 1.00 98.12 312 ILE A C 1
ATOM 2299 O O . ILE A 1 312 ? -0.064 3.432 -19.872 1.00 98.12 312 ILE A O 1
ATOM 2303 N N . GLU A 1 313 ? -0.810 2.147 -18.177 1.00 97.75 313 GLU A N 1
ATOM 2304 C CA . GLU A 1 313 ? -1.938 3.005 -17.835 1.00 97.75 313 GLU A CA 1
ATOM 2305 C C . GLU A 1 313 ? -2.104 3.145 -16.321 1.00 97.75 313 GLU A C 1
ATOM 2307 O O . GLU A 1 313 ? -2.231 2.147 -15.616 1.00 97.75 313 GLU A O 1
ATOM 2312 N N . SER A 1 314 ? -2.116 4.380 -15.821 1.00 96.56 314 SER A N 1
ATOM 2313 C CA . SER A 1 314 ? -2.689 4.697 -14.508 1.00 96.56 314 SER A CA 1
ATOM 2314 C C . SER A 1 314 ? -4.104 5.226 -14.728 1.00 96.56 314 SER A C 1
ATOM 2316 O O . SER A 1 314 ? -4.290 6.102 -15.575 1.00 96.56 314 SER A O 1
ATOM 2318 N N . ARG A 1 315 ? -5.106 4.677 -14.030 1.00 94.31 315 ARG A N 1
ATOM 2319 C CA . ARG A 1 315 ? -6.525 5.056 -14.204 1.00 94.31 315 ARG A CA 1
ATOM 2320 C C . ARG A 1 315 ? -7.114 5.925 -13.103 1.00 94.31 315 ARG A C 1
ATOM 2322 O O . ARG A 1 315 ? -8.185 6.491 -13.299 1.00 94.31 315 ARG A O 1
ATOM 2329 N N . GLY A 1 316 ? -6.449 6.021 -11.959 1.00 86.19 316 GLY A N 1
ATOM 2330 C CA . GLY A 1 316 ? -6.941 6.789 -10.816 1.00 86.19 316 GLY A CA 1
ATOM 2331 C C . GLY A 1 316 ? -6.212 8.105 -10.586 1.00 86.19 316 GLY A C 1
ATOM 2332 O O . GLY A 1 316 ? -6.137 8.542 -9.442 1.00 86.19 316 GLY A O 1
ATOM 2333 N N . GLY A 1 317 ? -5.649 8.712 -11.637 1.00 83.31 317 GLY A N 1
ATOM 2334 C CA . GLY A 1 317 ? -4.964 10.008 -11.544 1.00 83.31 317 GLY A CA 1
ATOM 2335 C C . GLY A 1 317 ? -3.493 9.946 -11.110 1.00 83.31 317 GLY A C 1
ATOM 2336 O O . GLY A 1 317 ? -2.907 10.980 -10.809 1.00 83.31 317 GLY A O 1
ATOM 2337 N N . GLY A 1 318 ? -2.872 8.761 -11.087 1.00 90.06 318 GLY A N 1
ATOM 2338 C CA . GLY A 1 318 ? -1.430 8.612 -10.856 1.00 90.06 318 GLY A CA 1
ATOM 2339 C C . GLY A 1 318 ? -0.588 8.841 -12.114 1.00 90.06 318 GLY A C 1
ATOM 2340 O O . GLY A 1 318 ? -1.104 9.027 -13.220 1.00 90.06 318 GLY A O 1
ATOM 2341 N N . MET A 1 319 ? 0.736 8.804 -11.981 1.00 93.56 319 MET A N 1
ATOM 2342 C CA . MET A 1 319 ? 1.644 8.944 -13.123 1.00 93.56 319 MET A CA 1
ATOM 2343 C C . MET A 1 319 ? 1.787 7.632 -13.901 1.00 93.56 319 MET A C 1
ATOM 2345 O O . MET A 1 319 ? 1.815 6.553 -13.317 1.00 93.56 319 MET A O 1
ATOM 2349 N N . ALA A 1 320 ? 1.966 7.724 -15.220 1.00 97.06 320 ALA A N 1
ATOM 2350 C CA . ALA A 1 320 ? 2.400 6.602 -16.049 1.00 97.06 320 ALA A CA 1
ATOM 2351 C C . ALA A 1 320 ? 3.784 6.880 -16.632 1.00 97.06 320 ALA A C 1
ATOM 2353 O O . ALA A 1 320 ? 3.964 7.826 -17.397 1.00 97.06 320 ALA A O 1
ATOM 2354 N N . ILE A 1 321 ? 4.766 6.066 -16.244 1.00 97.88 321 ILE A N 1
ATOM 2355 C CA . ILE A 1 321 ? 6.184 6.328 -16.497 1.00 97.88 321 ILE A CA 1
ATOM 2356 C C . ILE A 1 321 ? 6.811 5.126 -17.203 1.00 97.88 321 ILE A C 1
ATOM 2358 O O . ILE A 1 321 ? 6.851 4.023 -16.662 1.00 97.88 321 ILE A O 1
ATOM 2362 N N . SER A 1 322 ? 7.346 5.311 -18.410 1.00 98.19 322 SER A N 1
ATOM 2363 C CA . SER A 1 322 ? 8.001 4.211 -19.131 1.00 98.19 322 SER A CA 1
ATOM 2364 C C . SER A 1 322 ? 9.293 3.770 -18.453 1.00 98.19 322 SER A C 1
ATOM 2366 O O . SER A 1 322 ? 9.458 2.600 -18.111 1.00 98.19 322 SER A O 1
ATOM 2368 N N . TYR A 1 323 ? 10.211 4.715 -18.264 1.00 98.25 323 TYR A N 1
ATOM 2369 C CA . TYR A 1 323 ? 11.534 4.494 -17.696 1.00 98.25 323 TYR A CA 1
ATOM 2370 C C . TYR A 1 323 ? 11.774 5.547 -16.619 1.00 98.25 323 TYR A C 1
ATOM 2372 O O . TYR A 1 323 ? 11.962 6.720 -16.927 1.00 98.25 323 TYR A O 1
ATOM 2380 N N . ASP A 1 324 ? 11.754 5.119 -15.364 1.00 97.62 324 ASP A N 1
ATOM 2381 C CA . ASP A 1 324 ? 11.946 5.964 -14.194 1.00 97.62 324 ASP A CA 1
ATOM 2382 C C . ASP A 1 324 ? 13.365 5.763 -13.652 1.00 97.62 324 ASP A C 1
ATOM 2384 O O . ASP A 1 324 ? 13.678 4.706 -13.102 1.00 97.62 324 ASP A O 1
ATOM 2388 N N . ILE A 1 325 ? 14.251 6.741 -13.850 1.00 97.31 325 ILE A N 1
ATOM 2389 C CA . ILE A 1 325 ? 15.619 6.734 -13.312 1.00 97.31 325 ILE A CA 1
ATOM 2390 C C . ILE A 1 325 ? 15.680 7.806 -12.236 1.00 97.31 325 ILE A C 1
ATOM 2392 O O . ILE A 1 325 ? 15.640 8.996 -12.546 1.00 97.31 325 ILE A O 1
ATOM 2396 N N . HIS A 1 326 ? 15.785 7.391 -10.978 1.00 94.25 326 HIS A N 1
ATOM 2397 C CA . HIS A 1 326 ? 15.577 8.304 -9.859 1.00 94.25 326 HIS A CA 1
ATOM 2398 C C . HIS A 1 326 ? 16.439 7.951 -8.642 1.00 94.25 326 HIS A C 1
ATOM 2400 O O . HIS A 1 326 ? 17.385 7.165 -8.745 1.00 94.25 326 HIS A O 1
ATOM 2406 N N . THR A 1 327 ? 16.159 8.640 -7.533 1.00 91.50 327 THR A N 1
ATOM 2407 C CA . THR A 1 327 ? 17.014 8.775 -6.347 1.00 91.50 327 THR A CA 1
ATOM 2408 C C . THR A 1 327 ? 18.425 9.262 -6.702 1.00 91.50 327 THR A C 1
ATOM 2410 O O . THR A 1 327 ? 18.584 10.399 -7.141 1.00 91.50 327 THR A O 1
ATOM 2413 N N . ASP A 1 328 ? 19.454 8.445 -6.517 1.00 92.44 328 ASP A N 1
ATOM 2414 C CA . ASP A 1 328 ? 20.863 8.737 -6.811 1.00 92.44 328 ASP A CA 1
ATOM 2415 C C . ASP A 1 328 ? 21.456 7.740 -7.830 1.00 92.44 328 ASP A C 1
ATOM 2417 O O . ASP A 1 328 ? 22.678 7.552 -7.904 1.00 92.44 328 ASP A O 1
ATOM 2421 N N . SER A 1 329 ? 20.592 7.105 -8.636 1.00 95.50 329 SER A N 1
ATOM 2422 C CA . SER A 1 329 ? 21.001 6.224 -9.731 1.00 95.50 329 SER A CA 1
ATOM 2423 C C . SER A 1 329 ? 21.976 6.914 -10.686 1.00 95.50 329 SER A C 1
ATOM 2425 O O . SER A 1 329 ? 21.808 8.074 -11.067 1.00 95.50 329 SER A O 1
ATOM 2427 N N . ARG A 1 330 ? 23.008 6.190 -11.132 1.00 96.62 330 ARG A N 1
ATOM 2428 C CA . ARG A 1 330 ? 24.080 6.746 -11.973 1.00 96.62 330 ARG A CA 1
ATOM 2429 C C . ARG A 1 330 ? 24.624 5.742 -12.977 1.00 96.62 330 ARG A C 1
ATOM 2431 O O . ARG A 1 330 ? 24.681 4.540 -12.735 1.00 96.62 330 ARG A O 1
ATOM 2438 N N . ARG A 1 331 ? 25.102 6.264 -14.112 1.00 97.69 331 ARG A N 1
ATOM 2439 C CA . ARG A 1 331 ? 25.645 5.471 -15.235 1.00 97.69 331 ARG A CA 1
ATOM 2440 C C . ARG A 1 331 ? 24.640 4.453 -15.799 1.00 97.69 331 ARG A C 1
ATOM 2442 O O . ARG A 1 331 ? 25.036 3.408 -16.306 1.00 97.69 331 ARG A O 1
ATOM 2449 N N . VAL A 1 332 ? 23.353 4.795 -15.765 1.00 98.25 332 VAL A N 1
ATOM 2450 C CA . VAL A 1 332 ? 22.282 4.075 -16.465 1.00 98.25 332 VAL A CA 1
ATOM 2451 C C . VAL A 1 332 ? 22.307 4.485 -17.939 1.00 98.25 332 VAL A C 1
ATOM 2453 O O . VAL A 1 332 ? 22.182 5.663 -18.263 1.00 98.25 332 VAL A O 1
ATOM 2456 N N . ARG A 1 333 ? 22.536 3.533 -18.848 1.00 98.50 333 ARG A N 1
ATOM 2457 C CA . ARG A 1 333 ? 22.673 3.783 -20.293 1.00 98.50 333 ARG A CA 1
ATOM 2458 C C . ARG A 1 333 ? 21.623 3.004 -21.070 1.00 98.50 333 ARG A C 1
ATOM 2460 O O . ARG A 1 333 ? 21.582 1.777 -20.987 1.00 98.50 333 ARG A O 1
ATOM 2467 N N . MET A 1 334 ? 20.836 3.708 -21.875 1.00 98.25 334 MET A N 1
ATOM 2468 C CA . MET A 1 334 ? 19.766 3.134 -22.690 1.00 98.25 334 MET A CA 1
ATOM 2469 C C . MET A 1 334 ? 20.115 3.203 -24.181 1.00 98.25 334 MET A C 1
ATOM 2471 O O . MET A 1 334 ? 20.572 4.235 -24.667 1.00 98.25 334 MET A O 1
ATOM 2475 N N . TYR A 1 335 ? 19.899 2.114 -24.923 1.00 98.25 335 TYR A N 1
ATOM 2476 C CA . TYR A 1 335 ? 20.200 2.029 -26.355 1.00 98.25 335 TYR A CA 1
ATOM 2477 C C . TYR A 1 335 ? 19.067 1.355 -27.124 1.00 98.25 335 TYR A C 1
ATOM 2479 O O . TYR A 1 335 ? 18.778 0.176 -26.906 1.00 98.25 335 TYR A O 1
ATOM 2487 N N . ARG A 1 336 ? 18.494 2.068 -28.102 1.00 98.25 336 ARG A N 1
ATOM 2488 C CA . ARG A 1 336 ? 17.392 1.572 -28.949 1.00 98.25 336 ARG A CA 1
ATOM 2489 C C . ARG A 1 336 ? 16.185 1.085 -28.133 1.00 98.25 336 ARG A C 1
ATOM 2491 O O . ARG A 1 336 ? 15.584 0.078 -28.491 1.00 98.25 336 ARG A O 1
ATOM 2498 N N . CYS A 1 337 ? 15.886 1.754 -27.024 1.00 98.44 337 CYS A N 1
ATOM 2499 C CA . CYS A 1 337 ? 14.674 1.498 -26.253 1.00 98.44 337 CYS A CA 1
ATOM 2500 C C . CYS A 1 337 ? 13.503 2.290 -26.843 1.00 98.44 337 CYS A C 1
ATOM 2502 O O . CYS A 1 337 ? 13.733 3.318 -27.481 1.00 98.44 337 CYS A O 1
ATOM 2504 N N . GLY A 1 338 ? 12.275 1.814 -26.658 1.00 97.94 338 GLY A N 1
ATOM 2505 C CA . GLY A 1 338 ? 11.087 2.472 -27.197 1.00 97.94 338 GLY A CA 1
ATOM 2506 C C . GLY A 1 338 ? 9.911 2.435 -26.235 1.00 97.94 338 GLY A C 1
ATOM 2507 O O . GLY A 1 338 ? 9.807 1.547 -25.395 1.00 97.94 338 GLY A O 1
ATOM 2508 N N . GLU A 1 339 ? 9.004 3.385 -26.398 1.00 97.88 339 GLU A N 1
ATOM 2509 C CA . GLU A 1 339 ? 7.758 3.460 -25.647 1.00 97.88 339 GLU A CA 1
ATOM 2510 C C . GLU A 1 339 ? 6.577 3.662 -26.593 1.00 97.88 339 GLU A C 1
ATOM 2512 O O . GLU A 1 339 ? 6.721 4.233 -27.678 1.00 97.88 339 GLU A O 1
ATOM 2517 N N . LYS A 1 340 ? 5.412 3.143 -26.209 1.00 98.25 340 LYS A N 1
ATOM 2518 C CA . LYS A 1 340 ? 4.162 3.330 -26.944 1.00 98.25 340 LYS A CA 1
ATOM 2519 C C . LYS A 1 340 ? 2.973 3.219 -25.994 1.00 98.25 340 LYS A C 1
ATOM 2521 O O . LYS A 1 340 ? 2.949 2.325 -25.156 1.00 98.25 340 LYS A O 1
ATOM 2526 N N . ASP A 1 341 ? 1.959 4.057 -26.188 1.00 97.50 341 ASP A N 1
ATOM 2527 C CA . ASP A 1 341 ? 0.692 3.992 -25.447 1.00 97.50 341 ASP A CA 1
ATOM 2528 C C . ASP A 1 341 ? 0.890 4.091 -23.920 1.00 97.50 341 ASP A C 1
ATOM 2530 O O . ASP A 1 341 ? 0.481 3.214 -23.166 1.00 97.50 341 ASP A O 1
ATOM 2534 N N . VAL A 1 342 ? 1.550 5.162 -23.475 1.00 97.69 342 VAL A N 1
ATOM 2535 C CA . VAL A 1 342 ? 1.767 5.501 -22.058 1.00 97.69 342 VAL A CA 1
ATOM 2536 C C . VAL A 1 342 ? 0.709 6.522 -21.658 1.00 97.69 342 VAL A C 1
ATOM 2538 O O . VAL A 1 342 ? 0.644 7.590 -22.270 1.00 97.69 342 VAL A O 1
ATOM 2541 N N . ARG A 1 343 ? -0.162 6.194 -20.701 1.00 96.81 343 ARG A N 1
ATOM 2542 C CA . ARG A 1 343 ? -1.339 7.015 -20.385 1.00 96.81 343 ARG A CA 1
ATOM 2543 C C . ARG A 1 343 ? -1.539 7.176 -18.887 1.00 96.81 343 ARG A C 1
ATOM 2545 O O . ARG A 1 343 ? -1.524 6.205 -18.144 1.00 96.81 343 ARG A O 1
ATOM 2552 N N . SER A 1 344 ? -1.800 8.402 -18.464 1.00 94.00 344 SER A N 1
ATOM 2553 C CA . SER A 1 344 ? -2.468 8.671 -17.196 1.00 94.00 344 SER A CA 1
ATOM 2554 C C . SER A 1 344 ? -3.884 9.122 -17.525 1.00 94.00 344 SER A C 1
ATOM 2556 O O . SER A 1 344 ? -4.087 9.977 -18.389 1.00 94.00 344 SER A O 1
ATOM 2558 N N . THR A 1 345 ? -4.854 8.475 -16.901 1.00 85.75 345 THR A N 1
ATOM 2559 C CA . THR A 1 345 ? -6.277 8.780 -17.000 1.00 85.75 345 THR A CA 1
ATOM 2560 C C . THR A 1 345 ? -6.821 8.899 -15.579 1.00 85.75 345 THR A C 1
ATOM 2562 O O . THR A 1 345 ? -6.286 8.289 -14.653 1.00 85.75 345 THR A O 1
ATOM 2565 N N . GLY A 1 346 ? -7.835 9.736 -15.394 1.00 71.00 346 GLY A N 1
ATOM 2566 C CA . GLY A 1 346 ? -8.338 10.114 -14.075 1.00 71.00 346 GLY A CA 1
ATOM 2567 C C . GLY A 1 346 ? -8.104 11.593 -13.789 1.00 71.00 346 GLY A C 1
ATOM 2568 O O . GLY A 1 346 ? -7.099 12.175 -14.199 1.00 71.00 346 GLY A O 1
ATOM 2569 N N . GLU A 1 347 ? -9.077 12.211 -13.130 1.00 56.31 347 GLU A N 1
ATOM 2570 C CA . GLU A 1 347 ? -8.978 13.599 -12.694 1.00 56.31 347 GLU A CA 1
ATOM 2571 C C . GLU A 1 347 ? -8.129 13.666 -11.423 1.00 56.31 347 GLU A C 1
ATOM 2573 O O . GLU A 1 347 ? -8.279 12.855 -10.506 1.00 56.31 347 GLU A O 1
ATOM 2578 N N . TRP A 1 348 ? -7.222 14.641 -11.369 1.00 50.47 348 TRP A N 1
ATOM 2579 C CA . TRP A 1 348 ? -6.652 15.057 -10.097 1.00 50.47 348 TRP A CA 1
ATOM 2580 C C . TRP A 1 348 ? -7.780 15.736 -9.326 1.00 50.47 348 TRP A C 1
ATOM 2582 O O . TRP A 1 348 ? -8.235 16.804 -9.726 1.00 50.47 348 TRP A O 1
ATOM 2592 N N . ASN A 1 349 ? -8.252 15.111 -8.249 1.00 42.31 349 ASN A N 1
ATOM 2593 C CA . ASN A 1 349 ? -9.111 15.802 -7.295 1.00 42.31 349 ASN A CA 1
ATOM 2594 C C . ASN A 1 349 ? -8.253 16.885 -6.614 1.00 42.31 349 ASN A C 1
ATOM 2596 O O . ASN A 1 349 ? -7.462 16.570 -5.720 1.00 42.31 349 ASN A O 1
ATOM 2600 N N . GLU A 1 350 ? -8.337 18.120 -7.124 1.00 33.91 350 GLU A N 1
ATOM 2601 C CA . GLU A 1 350 ? -7.625 19.303 -6.612 1.00 33.91 350 GLU A CA 1
ATOM 2602 C C . GLU A 1 350 ? -8.009 19.699 -5.187 1.00 33.91 350 GLU A C 1
ATOM 2604 O O . GLU A 1 350 ? -9.181 19.566 -4.773 1.00 33.91 350 GLU A O 1
#

Solvent-accessible surface area (backbone atoms only — not comparable to full-atom values): 18113 Å² total; per-residue (Å²): 131,85,77,80,76,78,78,79,78,70,82,78,85,83,49,74,62,56,39,50,52,51,36,52,49,37,53,48,51,37,48,44,20,32,76,72,38,96,51,83,60,33,49,46,60,83,85,38,45,70,30,23,48,74,68,46,63,93,82,80,49,53,75,32,71,41,64,65,42,77,50,45,31,72,77,82,89,42,45,33,70,42,43,54,71,39,90,90,45,101,51,76,56,51,50,40,63,72,45,76,46,69,67,45,72,39,68,68,49,58,23,36,14,56,66,34,53,17,39,36,32,64,98,38,73,16,36,56,18,16,28,45,91,41,42,40,54,65,49,80,47,53,21,79,86,80,62,47,54,48,27,26,73,45,85,90,42,48,76,73,10,23,55,68,46,41,49,68,58,47,42,45,51,51,53,37,50,35,40,78,71,66,76,45,64,76,82,39,68,62,40,50,58,49,68,68,59,52,52,33,50,74,68,53,43,33,44,44,63,49,25,46,70,44,24,75,91,57,70,26,34,16,24,31,12,29,66,60,58,32,39,36,65,13,31,26,34,34,30,42,20,16,25,30,48,34,39,38,33,43,31,36,26,32,44,35,38,14,62,6,45,64,61,77,69,72,36,48,92,79,36,75,87,75,56,24,41,26,55,67,48,65,63,80,57,60,34,26,10,17,19,31,28,32,36,27,20,6,20,35,47,28,41,40,31,49,25,38,27,34,43,30,31,3,50,19,39,22,52,43,38,58,74,43,79,37,84,63,39,42,69,68,44,80,41,77,59,49,74,44,64,71,35,61,36,55,72,73,86,125

Sequence (350 aa):
GPSPAPAGGGPAPLTPADVLDELSELLRDAYVDILHGDTNGYIDPTKHPKAYGIYHNPSGVGEGNAYGFALNHIGVAVHGFPKSHDPDDDGSPVPSRDVVFDRVSVNDLRASVSEVVGLRVPDKPGVMMNDAVGAVFQLKNVRPDDGSPCTLSTLDDDSRATYVGNPASNAQLLVAKAYLNGEIGDSARRNSINRDVLEWAEHGTSLSSLLRKIDPSGPGFVCNGDAMAHVQKGVVAFKMDGTSNLSMNKCDANDIINIGTAGSQSCGRTATRDYSIVARSSVVGYGGADVRGFSFAGTVDARIRRCAVRRIESRGGGMAISYDIHTDSRRVRMYRCGEKDVRSTGEWNE

Secondary structure (DSSP, 8-state):
-PPPPPPPPPPPPPPHHHHHHHHHHHHHHHHHHHHHSSSTTS--TTT-HHHHHHH--TT-SEES-EEEEEE-SSS-SSSSPPPSS-TTSSS----EES-EEES-EEE--EEE---EEEEBPTT-TTPBPB-TTS-B-BSS-B-TTT--BSSBS-SS-TTT--B---HHHHHHHHHHHHHHTTSS-GGGTT----HHHHHHHHHT--HHHHHHHH-TTS-SEEEEE-TT-PBP--EEEEEETTEES-EEES-EEEEEEEEEEPPPGGG-S--SSSSSB-TT--SSS--TT-EEEEEEES-BS-EEES-EEEEEEEEES--EEEEEEETT-B--EEES-EEEEEEE-S----

Nearest PDB structures (foldseek):
  8jli-assembly1_B  TM=4.710E-01  e=2.062E+00  Homo sapiens
  4mxn-assembly2_B  TM=2.057E-01  e=1.418E-01  Parabacteroides merdae ATCC 43184
  5jmc-assembly4_H  TM=1.877E-01  e=1.056E+00  Rattus norvegicus

Mean predicted aligned error: 6.3 Å